Protein AF-A0A969LPJ1-F1 (afdb_monomer_lite)

Secondary structure (DSSP, 8-state):
--HHHHHHHHHHHHTT-EE-TT-B-SSSSHHHHHHHHHHTS--TT--HHHHTSHHHHHHHHHHHHT-HHHHHHHHTT-EEEEESSS-BTTB--S---SSS--THHHHHTTSHHHHHHHHHHHHHHHHTT-HHHHHHHHHHHHHHHHHHHHHHHHHHHS--SS-EEEEE----SSSP--B-TTS-B----B-TTS-BSS-HHHHHHHHHHHHHHHHHHHHHHHHHHTTT-S-EEEE-SS----S-TTS-GGGGTB--EEEE-TT---TT--TT-BHHHHHHHHHHHHH---PPPPPP----

Sequence (300 aa):
MDMRIQRFENFLKNKGFHVVQAAYSNYSYTLFSMASMLNMDYLHGFNKDSMDMGYGYNLALKTISSNYLCRYLKQQGYAINNLSIFDLPGVPTNYYNSFVPLGANIITNKTLYNRLLKTLSVAMANNHNLRWMQDWAHGKIFKNNSAAMEESLKIAVQEKKQPVFTYVHLMMPHVPLAFDSAGNRMFVKYNADNYPVAGYENAYLQYLVYTNKKMQQYITTLQQATRGNAVILLMGDHGYRGLNCSYEKKMQFSTLNAVYLPGKNYNDWYNTMSNVNQLRVLLNTVFGEKIGMVKDGVVF

Foldseek 3Di:
DDPLVVVLVVLLVVVVKDWQAFEWFQELDQLQSLLLLQQLHHDPPDDPVCCVDPNVLVVSLVSQQDGDNVVVVVVVVADEAELACGHHPVRGYPLHDLVSDPDPSVVVCPDPVNLVVLQVLLVVCQVVVPLVSVCVNCVSLVVSQVVSLVVVLVVLQDDDPTHYDYDHDHCPPPPPLQAFLVGHGDGFRAGSVRHGPDPCVVSSVRRSNVVSVVVSVSVVSSCVSNVVQDKDWDKDSFFDCDPPNPPPVPRSTGMIIIIRHSVSPCPPRHNYDYSSCPVVVVCCVPVVDDRDRDDDHHDD

pLDDT: mean 87.97, std 13.19, range [36.62, 98.62]

Structure (mmCIF, N/CA/C/O backbone):
data_AF-A0A969LPJ1-F1
#
_entry.id   AF-A0A969LPJ1-F1
#
loop_
_atom_site.group_PDB
_atom_site.id
_atom_site.type_symbol
_atom_site.label_atom_id
_atom_site.label_alt_id
_atom_site.label_comp_id
_atom_site.label_asym_id
_atom_site.label_entity_id
_atom_site.label_seq_id
_atom_site.pdbx_PDB_ins_code
_atom_site.Cartn_x
_atom_site.Cartn_y
_atom_site.Cartn_z
_atom_site.occupancy
_atom_site.B_iso_or_equiv
_atom_site.auth_seq_id
_atom_site.auth_comp_id
_atom_site.auth_asym_id
_atom_site.auth_atom_id
_atom_site.pdbx_PDB_model_num
ATOM 1 N N . MET A 1 1 ? 18.362 -14.815 4.798 1.00 50.12 1 MET A N 1
ATOM 2 C CA . MET A 1 1 ? 17.345 -13.739 4.749 1.00 50.12 1 MET A CA 1
ATOM 3 C C . MET A 1 1 ? 18.082 -12.413 4.613 1.00 50.12 1 MET A C 1
ATOM 5 O O . MET A 1 1 ? 19.103 -12.242 5.265 1.00 50.12 1 MET A O 1
ATOM 9 N N . ASP A 1 2 ? 17.649 -11.537 3.707 1.00 68.25 2 ASP A N 1
ATOM 10 C CA . ASP A 1 2 ? 18.348 -10.287 3.376 1.00 68.25 2 ASP A CA 1
ATOM 11 C C . ASP A 1 2 ? 18.424 -9.337 4.591 1.00 68.25 2 ASP A C 1
ATOM 13 O O . ASP A 1 2 ? 17.394 -8.952 5.150 1.00 68.25 2 ASP A O 1
ATOM 17 N N . MET A 1 3 ? 19.637 -8.929 4.988 1.00 66.44 3 MET A N 1
ATOM 18 C CA . MET A 1 3 ? 19.872 -8.032 6.132 1.00 66.44 3 MET A CA 1
ATOM 19 C C . MET A 1 3 ? 19.110 -6.700 6.028 1.00 66.44 3 MET A C 1
ATOM 21 O O . MET A 1 3 ? 18.792 -6.086 7.046 1.00 66.44 3 MET A O 1
ATOM 25 N N . ARG A 1 4 ? 18.808 -6.227 4.813 1.00 75.88 4 ARG A N 1
ATOM 26 C CA . ARG A 1 4 ? 18.070 -4.972 4.580 1.00 75.88 4 ARG A CA 1
ATOM 27 C C . ARG A 1 4 ? 16.606 -5.093 4.987 1.00 75.88 4 ARG A C 1
ATOM 29 O O . ARG A 1 4 ? 16.067 -4.159 5.580 1.00 75.88 4 ARG A O 1
ATOM 36 N N . ILE A 1 5 ? 15.999 -6.244 4.700 1.00 77.31 5 ILE A N 1
ATOM 37 C CA . ILE A 1 5 ? 14.618 -6.567 5.074 1.00 77.31 5 ILE A CA 1
ATOM 38 C C . ILE A 1 5 ? 14.534 -6.687 6.596 1.00 77.31 5 ILE A C 1
ATOM 40 O O . ILE A 1 5 ? 13.749 -5.982 7.226 1.00 77.31 5 ILE A O 1
ATOM 44 N N . GLN A 1 6 ? 15.445 -7.455 7.202 1.00 84.31 6 GLN A N 1
ATOM 45 C CA . GLN A 1 6 ? 15.495 -7.635 8.657 1.00 84.31 6 GLN A CA 1
ATOM 46 C C . GLN A 1 6 ? 15.640 -6.310 9.415 1.00 84.31 6 GLN A C 1
ATOM 48 O O . GLN A 1 6 ? 14.983 -6.101 10.431 1.00 84.31 6 GLN A O 1
ATOM 53 N N . ARG A 1 7 ? 16.465 -5.375 8.921 1.00 92.50 7 ARG A N 1
ATOM 54 C CA . ARG A 1 7 ? 16.613 -4.046 9.541 1.00 92.50 7 ARG A CA 1
ATOM 55 C C . ARG A 1 7 ? 15.305 -3.256 9.554 1.00 92.50 7 ARG A C 1
ATOM 57 O O . ARG A 1 7 ? 15.013 -2.600 10.552 1.00 92.50 7 ARG A O 1
ATOM 64 N N . PHE A 1 8 ? 14.532 -3.297 8.470 1.00 95.88 8 PHE A N 1
ATOM 65 C CA . PHE A 1 8 ? 13.260 -2.580 8.405 1.00 95.88 8 PHE A CA 1
ATOM 66 C C . PHE A 1 8 ? 12.181 -3.253 9.259 1.00 95.88 8 PHE A C 1
ATOM 68 O O . PHE A 1 8 ? 11.501 -2.568 10.018 1.00 95.88 8 PHE A O 1
ATOM 75 N N . GLU A 1 9 ? 12.088 -4.582 9.241 1.00 95.81 9 GLU A N 1
ATOM 76 C CA . GLU A 1 9 ? 11.181 -5.322 10.127 1.00 95.81 9 GLU A CA 1
ATOM 77 C C . GLU A 1 9 ? 11.493 -5.080 11.607 1.00 95.81 9 GLU A C 1
ATOM 79 O O . GLU A 1 9 ? 10.587 -4.843 12.401 1.00 95.81 9 GLU A O 1
ATOM 84 N N . ASN A 1 10 ? 12.774 -5.080 11.987 1.00 97.25 10 ASN A N 1
ATOM 85 C CA . ASN A 1 10 ? 13.189 -4.779 13.357 1.00 97.25 10 ASN A CA 1
ATOM 86 C C . ASN A 1 10 ? 12.845 -3.339 13.747 1.00 97.25 10 ASN A C 1
ATOM 88 O O . ASN A 1 10 ? 12.398 -3.100 14.865 1.00 97.25 10 ASN A O 1
ATOM 92 N N . PHE A 1 11 ? 12.990 -2.380 12.827 1.00 98.25 11 PHE A N 1
ATOM 93 C CA . PHE A 1 11 ? 12.504 -1.022 13.055 1.00 98.25 11 PHE A CA 1
ATOM 94 C C . PHE A 1 11 ? 10.993 -1.004 13.339 1.00 98.25 11 PHE A C 1
ATOM 96 O O . PHE A 1 11 ? 10.576 -0.381 14.313 1.00 98.25 11 PHE A O 1
ATOM 103 N N . LEU A 1 12 ? 10.181 -1.704 12.538 1.00 98.44 12 LEU A N 1
ATOM 104 C CA . LEU A 1 12 ? 8.728 -1.771 12.734 1.00 98.44 12 LEU A CA 1
ATOM 105 C C . LEU A 1 12 ? 8.378 -2.388 14.095 1.00 98.44 12 LEU A C 1
ATOM 107 O O . LEU A 1 12 ? 7.592 -1.808 14.846 1.00 98.44 12 LEU A O 1
ATOM 111 N N . LYS A 1 13 ? 9.024 -3.503 14.455 1.00 98.00 13 LYS A N 1
ATOM 112 C CA . LYS A 1 13 ? 8.869 -4.152 15.768 1.00 98.00 13 LYS A CA 1
ATOM 113 C C . LYS A 1 13 ? 9.220 -3.200 16.913 1.00 98.00 13 LYS A C 1
ATOM 115 O O . LYS A 1 13 ? 8.444 -3.065 17.855 1.00 98.00 13 LYS A O 1
ATOM 120 N N . ASN A 1 14 ? 10.318 -2.452 16.796 1.00 98.12 14 ASN A N 1
ATOM 121 C CA . ASN A 1 14 ? 10.715 -1.440 17.783 1.00 98.12 14 ASN A CA 1
ATOM 122 C C . ASN A 1 14 ? 9.725 -0.264 17.872 1.00 98.12 14 ASN A C 1
ATOM 124 O O . ASN A 1 14 ? 9.628 0.384 18.911 1.00 98.12 14 ASN A O 1
ATOM 128 N N . LYS A 1 15 ? 8.966 0.009 16.804 1.00 97.94 15 LYS A N 1
ATOM 129 C CA . LYS A 1 15 ? 7.845 0.965 16.791 1.00 97.94 15 LYS A CA 1
ATOM 130 C C . LYS A 1 15 ? 6.523 0.364 17.284 1.00 97.94 15 LYS A C 1
ATOM 132 O O . LYS A 1 15 ? 5.495 1.036 17.238 1.00 97.94 15 LYS A O 1
ATOM 137 N N . GLY A 1 16 ? 6.540 -0.873 17.779 1.00 97.75 16 GLY A N 1
ATOM 138 C CA . GLY A 1 16 ? 5.385 -1.556 18.355 1.00 97.75 16 GLY A CA 1
ATOM 139 C C . GLY A 1 16 ? 4.469 -2.231 17.336 1.00 97.75 16 GLY A C 1
ATOM 140 O O . GLY A 1 16 ? 3.375 -2.642 17.718 1.00 97.75 16 GLY A O 1
ATOM 141 N N . PHE A 1 17 ? 4.881 -2.337 16.069 1.00 98.50 17 PHE A N 1
ATOM 142 C CA . PHE A 1 17 ? 4.145 -3.114 15.074 1.00 98.50 17 PHE A CA 1
ATOM 143 C C . PHE A 1 17 ? 4.340 -4.614 15.317 1.00 98.50 17 PHE A C 1
ATOM 145 O O . PHE A 1 17 ? 5.450 -5.076 15.589 1.00 98.50 17 PHE A O 1
ATOM 152 N N . HIS A 1 18 ? 3.280 -5.384 15.111 1.00 98.12 18 HIS A N 1
ATOM 153 C CA . HIS A 1 18 ? 3.372 -6.808 14.837 1.00 98.12 18 HIS A CA 1
ATOM 154 C C . HIS A 1 18 ? 3.670 -7.010 13.346 1.00 98.12 18 HIS A C 1
ATOM 156 O O . HIS A 1 18 ? 2.928 -6.527 12.491 1.00 98.12 18 HIS A O 1
ATOM 162 N N . VAL A 1 19 ? 4.766 -7.702 13.032 1.00 98.00 19 VAL A N 1
ATOM 163 C CA . VAL A 1 19 ? 5.190 -8.004 11.655 1.00 98.00 19 VAL A CA 1
ATOM 164 C C . VAL A 1 19 ? 4.915 -9.474 11.369 1.00 98.00 19 VAL A C 1
ATOM 166 O O . VAL A 1 19 ? 5.453 -10.340 12.059 1.00 98.00 19 VAL A O 1
ATOM 169 N N . VAL A 1 20 ? 4.125 -9.747 10.332 1.00 96.50 20 VAL A N 1
ATOM 170 C CA . VAL A 1 20 ? 3.794 -11.110 9.902 1.00 96.50 20 VAL A CA 1
ATOM 171 C C . VAL A 1 20 ? 4.995 -11.709 9.169 1.00 96.50 20 VAL A C 1
ATOM 173 O O . VAL A 1 20 ? 5.396 -11.218 8.117 1.00 96.50 20 VAL A O 1
ATOM 176 N N . GLN A 1 21 ? 5.585 -12.765 9.733 1.00 92.69 21 GLN A N 1
ATOM 177 C CA . GLN A 1 21 ? 6.910 -13.267 9.342 1.00 92.69 21 GLN A CA 1
ATOM 178 C C . GLN A 1 21 ? 7.012 -13.775 7.892 1.00 92.69 21 GLN A C 1
ATOM 180 O O . GLN A 1 21 ? 8.044 -13.606 7.248 1.00 92.69 21 GLN A O 1
ATOM 185 N N . ALA A 1 22 ? 5.976 -14.441 7.392 1.00 93.31 22 ALA A N 1
ATOM 186 C CA . ALA A 1 22 ? 5.927 -15.071 6.076 1.00 93.31 22 ALA A CA 1
ATOM 187 C C . ALA A 1 22 ? 4.633 -14.678 5.349 1.00 93.31 22 ALA A C 1
ATOM 189 O O . ALA A 1 22 ? 3.920 -15.521 4.802 1.00 93.31 22 ALA A O 1
ATOM 190 N N . ALA A 1 23 ? 4.318 -13.383 5.387 1.00 95.25 23 ALA A N 1
ATOM 191 C CA . ALA A 1 23 ? 3.149 -12.820 4.732 1.00 95.25 23 ALA A CA 1
ATOM 192 C C . ALA A 1 23 ? 3.229 -12.938 3.202 1.00 95.25 23 ALA A C 1
ATOM 194 O O . ALA A 1 23 ? 4.295 -12.822 2.585 1.00 95.25 23 ALA A O 1
ATOM 195 N N . TYR A 1 24 ? 2.071 -13.137 2.575 1.00 95.81 24 TYR A N 1
ATOM 196 C CA . TYR A 1 24 ? 1.963 -13.186 1.123 1.00 95.81 24 TYR A CA 1
ATOM 197 C C . TYR A 1 24 ? 0.649 -12.600 0.611 1.00 95.81 24 TYR A C 1
ATOM 199 O O . TYR A 1 24 ? -0.396 -12.644 1.256 1.00 95.81 24 TYR A O 1
ATOM 207 N N . SER A 1 25 ? 0.712 -12.054 -0.591 1.00 95.75 25 SER A N 1
ATOM 208 C CA . SER A 1 25 ? -0.451 -11.618 -1.354 1.00 95.75 25 SER A CA 1
ATOM 209 C C . SER A 1 25 ? -1.131 -12.808 -2.025 1.00 95.75 25 SER A C 1
ATOM 211 O O . SER A 1 25 ? -0.483 -13.779 -2.406 1.00 95.75 25 SER A O 1
ATOM 213 N N . ASN A 1 26 ? -2.451 -12.738 -2.180 1.00 95.38 26 ASN A N 1
ATOM 214 C CA . ASN A 1 26 ? -3.218 -13.793 -2.846 1.00 95.38 26 ASN A CA 1
ATOM 215 C C . ASN A 1 26 ? -3.080 -13.718 -4.380 1.00 95.38 26 ASN A C 1
ATOM 217 O O . ASN A 1 26 ? -3.256 -14.727 -5.056 1.00 95.38 26 ASN A O 1
ATOM 221 N N . TYR A 1 27 ? -2.724 -12.545 -4.919 1.00 92.56 27 TYR A N 1
ATOM 222 C CA . TYR A 1 27 ? -2.532 -12.274 -6.348 1.00 92.56 27 TYR A CA 1
ATOM 223 C C . TYR A 1 27 ? -1.235 -11.485 -6.564 1.00 92.56 27 TYR A C 1
ATOM 225 O O . TYR A 1 27 ? -0.924 -10.590 -5.783 1.00 92.56 27 TYR A O 1
ATOM 233 N N . SER A 1 28 ? -0.513 -11.752 -7.655 1.00 89.19 28 SER A N 1
ATOM 234 C CA . SER A 1 28 ? 0.802 -11.149 -7.946 1.00 89.19 28 SER A CA 1
ATOM 235 C C . SER A 1 28 ? 0.758 -9.804 -8.692 1.00 89.19 28 SER A C 1
ATOM 237 O O . SER A 1 28 ? 1.801 -9.256 -9.057 1.00 89.19 28 SER A O 1
ATOM 239 N N . TYR A 1 29 ? -0.439 -9.253 -8.923 1.00 88.06 29 TYR A N 1
ATOM 240 C CA . TYR A 1 29 ? -0.650 -7.968 -9.595 1.00 88.06 29 TYR A CA 1
ATOM 241 C C . TYR A 1 29 ? -1.517 -7.045 -8.746 1.00 88.06 29 TYR A C 1
ATOM 243 O O . TYR A 1 29 ? -2.525 -7.471 -8.177 1.00 88.06 29 TYR A O 1
ATOM 251 N N . THR A 1 30 ? -1.160 -5.759 -8.741 1.00 91.50 30 THR A N 1
ATOM 252 C CA . THR A 1 30 ? -1.750 -4.727 -7.883 1.00 91.50 30 THR A CA 1
ATOM 253 C C . THR A 1 30 ? -3.271 -4.718 -7.928 1.00 91.50 30 THR A C 1
ATOM 255 O O . THR A 1 30 ? -3.906 -4.802 -6.885 1.00 91.50 30 THR A O 1
ATOM 258 N N . LEU A 1 31 ? -3.879 -4.656 -9.118 1.00 91.19 31 LEU A N 1
ATOM 259 C CA . LEU A 1 31 ? -5.336 -4.544 -9.237 1.00 91.19 31 LEU A CA 1
ATOM 260 C C . LEU A 1 31 ? -6.070 -5.728 -8.612 1.00 91.19 31 LEU A C 1
ATOM 262 O O . LEU A 1 31 ? -7.021 -5.526 -7.864 1.00 91.19 31 LEU A O 1
ATOM 266 N N . PHE A 1 32 ? -5.617 -6.951 -8.882 1.00 92.31 32 PHE A N 1
ATOM 267 C CA . PHE A 1 32 ? -6.265 -8.146 -8.352 1.00 92.31 32 PHE A CA 1
ATOM 268 C C . PHE A 1 32 ? -6.016 -8.301 -6.850 1.00 92.31 32 PHE A C 1
ATOM 270 O O . PHE A 1 32 ? -6.945 -8.594 -6.099 1.00 92.31 32 PHE A O 1
ATOM 277 N N . SER A 1 33 ? -4.791 -8.025 -6.393 1.00 95.19 33 SER A N 1
ATOM 278 C CA . SER A 1 33 ? -4.456 -8.088 -4.969 1.00 95.19 33 SER A CA 1
ATOM 279 C C . SER A 1 33 ? -5.254 -7.066 -4.162 1.00 95.19 33 SER A C 1
ATOM 281 O O . SER A 1 33 ? -5.875 -7.409 -3.158 1.00 95.19 33 SER A O 1
ATOM 283 N N . MET A 1 34 ? -5.337 -5.828 -4.652 1.00 96.62 34 MET A N 1
ATOM 284 C CA . MET A 1 34 ? -6.103 -4.761 -4.014 1.00 96.62 34 MET A CA 1
ATOM 285 C C . MET A 1 34 ? -7.609 -5.024 -4.047 1.00 96.62 34 MET A C 1
ATOM 287 O O . MET A 1 34 ? -8.278 -4.826 -3.033 1.00 96.62 34 MET A O 1
ATOM 291 N N . ALA A 1 35 ? -8.146 -5.498 -5.176 1.00 95.75 35 ALA A N 1
ATOM 292 C CA . ALA A 1 35 ? -9.554 -5.866 -5.291 1.00 95.75 35 ALA A CA 1
ATOM 293 C C . ALA A 1 35 ? -9.929 -6.977 -4.299 1.00 95.75 35 ALA A C 1
ATOM 295 O O . ALA A 1 35 ? -10.958 -6.867 -3.634 1.00 95.75 35 ALA A O 1
ATOM 296 N N . SER A 1 36 ? -9.083 -8.003 -4.167 1.00 96.69 36 SER A N 1
ATOM 297 C CA . SER A 1 36 ? -9.294 -9.105 -3.226 1.00 96.69 36 SER A CA 1
ATOM 298 C C . SER A 1 36 ? -9.191 -8.636 -1.777 1.00 96.69 36 SER A C 1
ATOM 300 O O . SER A 1 36 ? -10.118 -8.825 -0.993 1.00 96.69 36 SER A O 1
ATOM 302 N N . MET A 1 37 ? -8.102 -7.947 -1.432 1.00 96.81 37 MET A N 1
ATOM 303 C CA . MET A 1 37 ? -7.829 -7.484 -0.074 1.00 96.81 37 MET A CA 1
ATOM 304 C C . MET A 1 37 ? -8.927 -6.544 0.438 1.00 96.81 37 MET A C 1
ATOM 306 O O . MET A 1 37 ? -9.492 -6.794 1.497 1.00 96.81 37 MET A O 1
ATOM 310 N N . LEU A 1 38 ? -9.299 -5.503 -0.320 1.00 97.88 38 LEU A N 1
ATOM 311 C CA . LEU A 1 38 ? -10.308 -4.517 0.108 1.00 97.88 38 LEU A CA 1
ATOM 312 C C . LEU A 1 38 ? -11.729 -5.095 0.213 1.00 97.88 38 LEU A C 1
ATOM 314 O O . LEU A 1 38 ? -12.596 -4.497 0.856 1.00 97.88 38 LEU A O 1
ATOM 318 N N . ASN A 1 39 ? -11.978 -6.243 -0.419 1.00 97.94 39 ASN A N 1
ATOM 319 C CA . ASN A 1 39 ? -13.226 -6.991 -0.285 1.00 97.94 39 ASN A CA 1
ATOM 320 C C . ASN A 1 39 ? -13.115 -8.175 0.678 1.00 97.94 39 ASN A C 1
ATOM 322 O O . ASN A 1 39 ? -14.118 -8.832 0.939 1.00 97.94 39 ASN A O 1
ATOM 326 N N . MET A 1 40 ? -11.922 -8.417 1.227 1.00 97.31 40 MET A N 1
ATOM 327 C CA . MET A 1 40 ? -11.599 -9.547 2.090 1.00 97.31 40 MET A CA 1
ATOM 328 C C . MET A 1 40 ? -11.945 -10.901 1.468 1.00 97.31 40 MET A C 1
ATOM 330 O O . MET A 1 40 ? -12.126 -11.864 2.197 1.00 97.31 40 MET A O 1
ATOM 334 N N . ASP A 1 41 ? -12.046 -11.025 0.150 1.00 96.00 41 ASP A N 1
ATOM 335 C CA . ASP A 1 41 ? -12.450 -12.272 -0.501 1.00 96.00 41 ASP A CA 1
ATOM 336 C C . ASP A 1 41 ? -11.621 -12.533 -1.756 1.00 96.00 41 ASP A C 1
ATOM 338 O O . ASP A 1 41 ? -11.003 -11.626 -2.321 1.00 96.00 41 ASP A O 1
ATOM 342 N N . TYR A 1 42 ? -11.587 -13.786 -2.195 1.00 94.56 42 TYR A N 1
ATOM 343 C CA . TYR A 1 42 ? -11.057 -14.116 -3.507 1.00 94.56 42 TYR A CA 1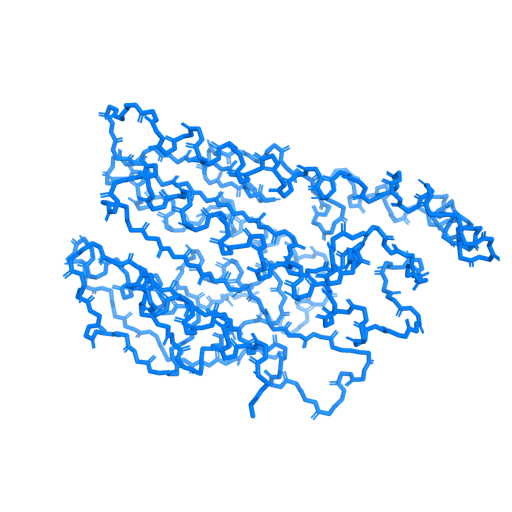
ATOM 344 C C . TYR A 1 42 ? -11.966 -13.546 -4.598 1.00 94.56 42 TYR A C 1
ATOM 346 O O . TYR A 1 42 ? -13.149 -13.273 -4.405 1.00 94.56 42 TYR A O 1
ATOM 354 N N . LEU A 1 43 ? -11.382 -13.323 -5.767 1.00 90.81 43 LEU A N 1
ATOM 355 C CA . LEU A 1 43 ? -12.063 -12.722 -6.889 1.00 90.81 43 LEU A CA 1
ATOM 356 C C . LEU A 1 43 ? -12.865 -13.787 -7.640 1.00 90.81 43 LEU A C 1
ATOM 358 O O . LEU A 1 43 ? -12.312 -14.615 -8.360 1.00 90.81 43 LEU A O 1
ATOM 362 N N . HIS A 1 44 ? -14.185 -13.747 -7.483 1.00 82.69 44 HIS A N 1
ATOM 363 C CA . HIS A 1 44 ? -15.107 -14.634 -8.194 1.00 82.69 44 HIS A CA 1
ATOM 364 C C . HIS A 1 44 ? -15.393 -14.111 -9.605 1.00 82.69 44 HIS A C 1
ATOM 366 O O . HIS A 1 44 ? -15.500 -12.904 -9.820 1.00 82.69 44 HIS A O 1
ATOM 372 N N . GLY A 1 45 ? -15.528 -15.015 -10.578 1.00 69.06 45 GLY A N 1
ATOM 373 C CA . GLY A 1 45 ? -15.772 -14.650 -11.981 1.00 69.06 45 GLY A CA 1
ATOM 374 C C . GLY A 1 45 ? -14.517 -14.261 -12.773 1.00 69.06 45 GLY A C 1
ATOM 375 O O . GLY A 1 45 ? -14.638 -13.836 -13.920 1.00 69.06 45 GLY A O 1
ATOM 376 N N . PHE A 1 46 ? -13.328 -14.436 -12.190 1.00 67.00 46 PHE A N 1
ATOM 377 C CA . PHE A 1 46 ? -12.048 -14.300 -12.879 1.00 67.00 46 PHE A CA 1
ATOM 378 C C . PHE A 1 46 ? -11.557 -15.701 -13.264 1.00 67.00 46 PHE A C 1
ATOM 380 O O . PHE A 1 46 ? -10.981 -16.412 -12.446 1.00 67.00 46 PHE A O 1
ATOM 387 N N . ASN A 1 47 ? -11.835 -16.146 -14.491 1.00 61.66 47 ASN A N 1
ATOM 388 C CA . ASN A 1 47 ? -11.158 -17.321 -15.048 1.00 61.66 47 ASN A CA 1
ATOM 389 C C . ASN A 1 47 ? -9.774 -16.915 -15.590 1.00 61.66 47 ASN A C 1
ATOM 391 O O . ASN A 1 47 ? -9.510 -15.729 -15.809 1.00 61.66 47 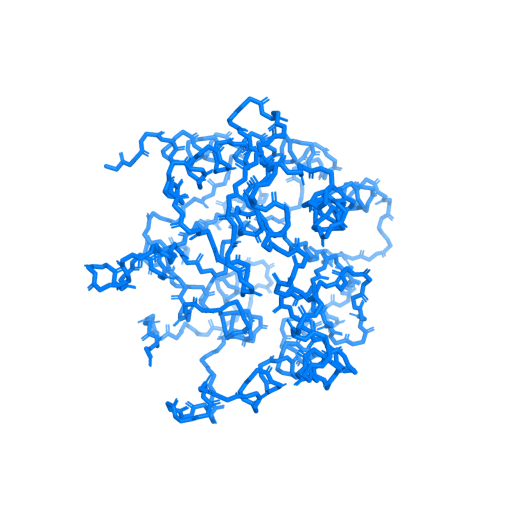ASN A O 1
ATOM 395 N N . LYS A 1 48 ? -8.890 -17.893 -15.807 1.00 57.09 48 LYS A N 1
ATOM 396 C CA . LYS A 1 48 ? -7.514 -17.656 -16.278 1.00 57.09 48 LYS A CA 1
ATOM 397 C C . LYS A 1 48 ? -7.469 -16.790 -17.548 1.00 57.09 48 LYS A C 1
ATOM 399 O O . LYS A 1 48 ? -6.641 -15.893 -17.647 1.00 57.09 48 LYS A O 1
ATOM 404 N N . ASP A 1 49 ? -8.446 -16.974 -18.436 1.00 53.34 49 ASP A N 1
ATOM 405 C CA . ASP A 1 49 ? -8.582 -16.231 -19.695 1.00 53.34 49 ASP A CA 1
ATOM 406 C C . ASP A 1 49 ? -9.037 -14.768 -19.500 1.00 53.34 49 ASP A C 1
ATOM 408 O O . ASP A 1 49 ? -8.703 -13.887 -20.292 1.00 53.34 49 ASP A O 1
ATOM 412 N N . SER A 1 50 ? -9.784 -14.471 -18.431 1.00 54.28 50 SER A N 1
ATOM 413 C CA . SER A 1 50 ? -10.277 -13.121 -18.117 1.00 54.28 50 SER A CA 1
ATOM 414 C C . SER A 1 50 ? -9.234 -12.223 -17.447 1.00 54.28 50 SER A C 1
ATOM 416 O O . SER A 1 50 ? -9.359 -10.998 -17.514 1.00 54.28 50 SER A O 1
ATOM 418 N N . MET A 1 51 ? -8.201 -12.808 -16.827 1.00 55.94 51 MET A N 1
ATOM 419 C CA . MET A 1 51 ? -7.095 -12.064 -16.210 1.00 55.94 51 MET A CA 1
ATOM 420 C C . MET A 1 51 ? -6.083 -11.551 -17.246 1.00 55.94 51 MET A C 1
ATOM 422 O O . MET A 1 51 ? -5.426 -10.542 -16.990 1.00 55.94 51 MET A O 1
ATOM 426 N N . ASP A 1 52 ? -6.023 -12.173 -18.429 1.00 54.72 52 ASP A N 1
ATOM 427 C CA . ASP A 1 52 ? -5.085 -11.832 -19.513 1.00 54.72 52 ASP A CA 1
ATOM 428 C C . ASP A 1 52 ? -5.558 -10.682 -20.428 1.00 54.72 52 ASP A C 1
ATOM 430 O O . ASP A 1 52 ? -4.876 -10.293 -21.378 1.00 54.72 52 ASP A O 1
ATOM 434 N N . MET A 1 53 ? -6.715 -10.071 -20.149 1.00 55.66 53 MET A N 1
ATOM 435 C CA . MET A 1 53 ? -7.280 -9.011 -20.989 1.00 55.66 53 MET A CA 1
ATOM 436 C C . MET A 1 53 ? -7.784 -7.801 -20.200 1.00 55.66 53 MET A C 1
ATOM 438 O O . MET A 1 53 ? -8.130 -7.877 -19.023 1.00 55.66 53 MET A O 1
ATOM 442 N N . GLY A 1 54 ? -7.892 -6.657 -20.893 1.00 65.94 54 GLY A N 1
ATOM 443 C CA . GLY A 1 54 ? -8.373 -5.385 -20.331 1.00 65.94 54 GLY A CA 1
ATOM 444 C C . GLY A 1 54 ? -9.738 -5.466 -19.630 1.00 65.94 54 GLY A C 1
ATOM 445 O O . GLY A 1 54 ? -10.045 -4.608 -18.807 1.00 65.94 54 GLY A O 1
ATOM 446 N N . TYR A 1 55 ? -10.527 -6.513 -19.897 1.00 73.94 55 TYR A N 1
ATOM 447 C CA . TYR A 1 55 ? -11.737 -6.836 -19.144 1.00 73.94 55 TYR A CA 1
ATOM 448 C C . TYR A 1 55 ? -11.453 -7.132 -17.662 1.00 73.94 55 TYR A C 1
ATOM 450 O O . TYR A 1 55 ? -12.066 -6.497 -16.807 1.00 73.94 55 TYR A O 1
ATOM 458 N N . GLY A 1 56 ? -10.498 -8.013 -17.339 1.00 78.88 56 GLY A N 1
ATOM 459 C CA . GLY A 1 56 ? -10.142 -8.337 -15.954 1.00 78.88 56 GLY A CA 1
ATOM 460 C C . GLY A 1 56 ? -9.623 -7.125 -15.183 1.00 78.88 56 GLY A C 1
ATOM 461 O O . GLY A 1 56 ? -10.000 -6.913 -14.034 1.00 78.88 56 GLY A O 1
ATOM 462 N N . TYR A 1 57 ? -8.837 -6.264 -15.837 1.00 81.25 57 TYR A N 1
ATOM 463 C CA . TYR A 1 57 ? -8.377 -4.996 -15.257 1.00 81.25 57 TYR A CA 1
ATOM 464 C C . TYR A 1 57 ? -9.549 -4.060 -14.929 1.00 81.25 57 TYR A C 1
ATOM 466 O O . TYR A 1 57 ? -9.622 -3.526 -13.823 1.00 81.25 57 TYR A O 1
ATOM 474 N N . ASN A 1 58 ? -10.492 -3.891 -15.861 1.00 82.38 58 ASN A N 1
ATOM 475 C CA . ASN A 1 58 ? -11.687 -3.074 -15.641 1.00 82.38 58 ASN A CA 1
ATOM 476 C C . ASN A 1 58 ? -12.587 -3.652 -14.542 1.00 82.38 58 ASN A C 1
ATOM 478 O O . ASN A 1 58 ? -13.116 -2.900 -13.723 1.00 82.38 58 ASN A O 1
ATOM 482 N N . LEU A 1 59 ? -12.743 -4.977 -14.497 1.00 85.38 59 LEU A N 1
ATOM 483 C CA . LEU A 1 59 ? -13.512 -5.644 -13.454 1.00 85.38 59 LEU A CA 1
ATOM 484 C C . LEU A 1 59 ? -12.861 -5.437 -12.083 1.00 85.38 59 LEU A C 1
ATOM 486 O O . LEU A 1 59 ? -13.543 -5.027 -11.151 1.00 85.38 59 LEU A O 1
ATOM 490 N N . ALA A 1 60 ? -11.542 -5.621 -11.970 1.00 89.19 60 ALA A N 1
ATOM 491 C CA . ALA A 1 60 ? -10.807 -5.375 -10.733 1.00 89.19 60 ALA A CA 1
ATOM 492 C C . ALA A 1 60 ? -10.922 -3.911 -10.273 1.00 89.19 60 ALA A C 1
ATOM 494 O O . ALA A 1 60 ? -11.183 -3.657 -9.098 1.00 89.19 60 ALA A O 1
ATOM 495 N N . LEU A 1 61 ? -10.818 -2.948 -11.193 1.00 89.75 61 LEU A N 1
ATOM 496 C CA . LEU A 1 61 ? -11.036 -1.528 -10.901 1.00 89.75 61 LEU A CA 1
ATOM 497 C C . LEU A 1 61 ? -12.443 -1.249 -10.367 1.00 89.75 61 LEU A C 1
ATOM 499 O O . LEU A 1 61 ? -12.587 -0.576 -9.348 1.00 89.75 61 LEU A O 1
ATOM 503 N N . LYS A 1 62 ? -13.473 -1.817 -11.004 1.00 90.69 62 LYS A N 1
ATOM 504 C CA . LYS A 1 62 ? -14.865 -1.709 -10.544 1.00 90.69 62 LYS A CA 1
ATOM 505 C C . LYS A 1 62 ? -15.060 -2.350 -9.165 1.00 90.69 62 LYS A C 1
ATOM 507 O O . LYS A 1 62 ? -15.785 -1.815 -8.325 1.00 90.69 62 LYS A O 1
ATOM 512 N N . THR A 1 63 ? -14.401 -3.477 -8.907 1.00 93.94 63 THR A N 1
ATOM 513 C CA . THR A 1 63 ? -14.425 -4.164 -7.609 1.00 93.94 63 THR A CA 1
ATOM 514 C C . THR A 1 63 ? -13.738 -3.342 -6.514 1.00 93.94 63 THR A C 1
ATOM 516 O O . THR A 1 63 ? -14.222 -3.304 -5.382 1.00 93.94 63 THR A O 1
ATOM 519 N N . ILE A 1 64 ? -12.658 -2.619 -6.831 1.00 95.62 64 ILE A N 1
ATOM 520 C CA . ILE A 1 64 ? -12.020 -1.674 -5.900 1.00 95.62 64 ILE A CA 1
ATOM 521 C C . ILE A 1 64 ? -12.939 -0.473 -5.639 1.00 95.62 64 ILE A C 1
ATOM 523 O O . ILE A 1 64 ? -13.177 -0.123 -4.480 1.00 95.62 64 ILE A O 1
ATOM 527 N N . SER A 1 65 ? -13.528 0.117 -6.682 1.00 95.50 65 SER A N 1
ATOM 528 C CA . SER A 1 65 ? -14.385 1.305 -6.552 1.00 95.50 65 SER A CA 1
ATOM 529 C C . SER A 1 65 ? -15.718 1.041 -5.848 1.00 95.50 65 SER A C 1
ATOM 531 O O . SER A 1 65 ? -16.416 1.983 -5.479 1.00 95.50 65 SER A O 1
ATOM 533 N N . SER A 1 66 ? -16.071 -0.227 -5.628 1.00 95.75 66 SER A N 1
ATOM 534 C CA . SER A 1 66 ? -17.265 -0.671 -4.897 1.00 95.75 66 SER A CA 1
ATOM 535 C C . SER A 1 66 ? -16.942 -1.537 -3.664 1.00 95.75 66 SER A C 1
ATOM 537 O O . SER A 1 66 ? -17.820 -2.232 -3.144 1.00 95.75 66 SER A O 1
ATOM 539 N N . ASN A 1 67 ? -15.698 -1.468 -3.166 1.00 97.75 67 ASN A N 1
ATOM 540 C CA . ASN A 1 67 ? -15.188 -2.401 -2.160 1.00 97.75 67 ASN A CA 1
ATOM 541 C C . ASN A 1 67 ? -15.988 -2.449 -0.845 1.00 97.75 67 ASN A C 1
ATOM 543 O O . ASN A 1 67 ? -16.557 -1.451 -0.389 1.00 97.75 67 ASN A O 1
ATOM 547 N N . TYR A 1 68 ? -16.000 -3.632 -0.225 1.00 97.94 68 TYR A N 1
ATOM 548 C CA . TYR A 1 68 ? -16.685 -3.897 1.039 1.00 97.94 68 TYR A CA 1
ATOM 549 C C . TYR A 1 68 ? -16.144 -3.052 2.198 1.00 97.94 68 TYR A C 1
ATOM 551 O O . TYR A 1 68 ? -16.946 -2.428 2.891 1.00 97.94 68 TYR A O 1
ATOM 559 N N . LEU A 1 69 ? -14.819 -2.982 2.393 1.00 98.44 69 LEU A N 1
ATOM 560 C CA . LEU A 1 69 ? -14.213 -2.301 3.546 1.00 98.44 69 LEU A CA 1
ATOM 561 C C . LEU A 1 69 ? -14.704 -0.854 3.685 1.00 98.44 69 LEU A C 1
ATOM 563 O O . LEU A 1 69 ? -15.151 -0.447 4.752 1.00 98.44 69 LEU A O 1
ATOM 567 N N . CYS A 1 70 ? -14.658 -0.075 2.604 1.00 98.38 70 CYS A N 1
ATOM 568 C CA . CYS A 1 70 ? -15.072 1.327 2.633 1.00 98.38 70 CYS A CA 1
ATOM 569 C C . CYS A 1 70 ? -16.576 1.477 2.887 1.00 98.38 70 CYS A C 1
ATOM 571 O O . CYS A 1 70 ? -16.982 2.411 3.576 1.00 98.38 70 CYS A O 1
ATOM 573 N N . ARG A 1 71 ? -17.410 0.578 2.344 1.00 98.00 71 ARG A N 1
ATOM 574 C CA . ARG A 1 71 ? -18.857 0.588 2.611 1.00 98.00 71 ARG A CA 1
ATOM 575 C C . ARG A 1 71 ? -19.149 0.267 4.074 1.00 98.00 71 ARG A C 1
ATOM 577 O O . ARG A 1 71 ? -19.922 0.990 4.694 1.00 98.00 71 ARG A O 1
ATOM 584 N N . TYR A 1 72 ? -18.487 -0.749 4.621 1.00 98.38 72 TYR A N 1
ATOM 585 C CA . TYR A 1 72 ? -18.580 -1.117 6.030 1.00 98.38 72 TYR A CA 1
ATOM 586 C C . TYR A 1 72 ? -18.140 0.040 6.941 1.00 98.38 72 TYR A C 1
ATOM 588 O O . TYR A 1 72 ? -18.902 0.476 7.794 1.00 98.38 72 TYR A O 1
ATOM 596 N N . LEU A 1 73 ? -16.962 0.627 6.708 1.00 98.38 73 LEU A N 1
ATOM 597 C CA . LEU A 1 73 ? -16.458 1.740 7.523 1.00 98.38 73 LEU A CA 1
ATOM 598 C C . LEU A 1 73 ? -17.386 2.963 7.476 1.00 98.38 73 LEU A C 1
ATOM 600 O O . LEU A 1 73 ? -17.619 3.596 8.504 1.00 98.38 73 LEU A O 1
ATOM 604 N N . LYS A 1 74 ? -17.978 3.269 6.315 1.00 97.88 74 LYS A N 1
ATOM 605 C CA . LYS A 1 74 ? -19.000 4.322 6.206 1.00 97.88 74 LYS A CA 1
ATOM 606 C C . LYS A 1 74 ? -20.235 4.026 7.060 1.00 97.88 74 LYS A C 1
ATOM 608 O O . LYS A 1 74 ? -20.754 4.946 7.685 1.00 97.88 74 LYS A O 1
ATOM 613 N N . GLN A 1 75 ? -20.687 2.771 7.121 1.00 97.19 75 GLN A N 1
ATOM 614 C CA . GLN A 1 75 ? -21.783 2.360 8.012 1.00 97.19 75 GLN A CA 1
ATOM 615 C C . GLN A 1 75 ? -21.403 2.505 9.493 1.00 97.19 75 GLN A C 1
ATOM 617 O O . GLN A 1 75 ? -22.251 2.879 10.294 1.00 97.19 75 GLN A O 1
ATOM 622 N N . GLN A 1 76 ? -20.124 2.316 9.836 1.00 97.81 76 GLN A N 1
ATOM 623 C CA . GLN A 1 76 ? -19.571 2.586 11.171 1.00 97.81 76 GLN A CA 1
ATOM 624 C C . GLN A 1 76 ? -19.305 4.085 11.441 1.00 97.81 76 GLN A C 1
ATOM 626 O O . GLN A 1 76 ? -18.660 4.438 12.427 1.00 97.81 76 GLN A O 1
ATOM 631 N N . GLY A 1 77 ? -19.752 4.993 10.564 1.00 97.81 77 GLY A N 1
ATOM 632 C CA . GLY A 1 77 ? -19.610 6.443 10.742 1.00 97.81 77 GLY A CA 1
ATOM 633 C C . GLY A 1 77 ? -18.236 7.020 10.378 1.00 97.81 77 GLY A C 1
ATOM 634 O O . GLY A 1 77 ? -17.962 8.186 10.675 1.00 97.81 77 GLY A O 1
ATOM 635 N N . TYR A 1 78 ? -17.358 6.255 9.721 1.00 98.19 78 TYR A N 1
ATOM 636 C CA . TYR A 1 78 ? -16.038 6.749 9.324 1.00 98.19 78 TYR A CA 1
ATOM 637 C C . TYR A 1 78 ? -16.114 7.683 8.115 1.00 98.19 78 TYR A C 1
ATOM 639 O O . TYR A 1 78 ? -16.765 7.392 7.108 1.00 98.19 78 TYR A O 1
ATOM 647 N N . ALA A 1 79 ? -15.345 8.770 8.172 1.00 97.88 79 ALA A N 1
ATOM 648 C CA . ALA A 1 79 ? -14.980 9.530 6.983 1.00 97.88 79 ALA A CA 1
ATOM 649 C C . ALA A 1 79 ? -13.803 8.848 6.271 1.00 97.88 79 ALA A C 1
ATOM 651 O O . ALA A 1 79 ? -12.851 8.394 6.909 1.00 97.88 79 ALA A O 1
ATOM 652 N N . ILE A 1 80 ? -13.858 8.794 4.940 1.00 98.12 80 ILE A N 1
ATOM 653 C CA . ILE A 1 80 ? -12.851 8.128 4.106 1.00 98.12 80 ILE A CA 1
ATOM 654 C C . ILE A 1 80 ? -12.010 9.181 3.379 1.00 98.12 80 ILE A C 1
ATOM 656 O O . ILE A 1 80 ? -12.551 9.961 2.600 1.00 98.12 80 ILE A O 1
ATOM 660 N N . ASN A 1 81 ? -10.692 9.157 3.578 1.00 97.62 81 ASN A N 1
ATOM 661 C CA . ASN A 1 81 ? -9.734 9.953 2.809 1.00 97.62 81 ASN A CA 1
ATOM 662 C C . ASN A 1 81 ? -9.012 9.051 1.805 1.00 97.62 81 ASN A C 1
ATOM 664 O O . ASN A 1 81 ? -8.346 8.087 2.193 1.00 97.62 81 ASN A O 1
ATOM 668 N N . ASN A 1 82 ? -9.131 9.369 0.517 1.00 97.38 82 ASN A N 1
ATOM 669 C CA . ASN A 1 82 ? -8.519 8.593 -0.555 1.00 97.38 82 ASN A CA 1
ATOM 670 C C . ASN A 1 82 ? -7.251 9.277 -1.084 1.00 97.38 82 ASN A C 1
ATOM 672 O O . ASN A 1 82 ? -7.320 10.215 -1.876 1.00 97.38 82 ASN A O 1
ATOM 676 N N . LEU A 1 83 ? -6.092 8.774 -0.666 1.00 96.94 83 LEU A N 1
ATOM 677 C CA . LEU A 1 83 ? -4.768 9.177 -1.149 1.00 96.94 83 LEU A CA 1
ATOM 678 C C . LEU A 1 83 ? -4.120 8.033 -1.948 1.00 96.94 83 LEU A C 1
ATOM 680 O O . LEU A 1 83 ? -2.904 7.841 -1.931 1.00 96.94 83 LEU A O 1
ATOM 684 N N . SER A 1 84 ? -4.956 7.221 -2.601 1.00 94.31 84 SER A N 1
ATOM 685 C CA . SER A 1 84 ? -4.542 6.093 -3.431 1.00 94.31 84 SER A CA 1
ATOM 686 C C . SER A 1 84 ? -4.668 6.405 -4.914 1.00 94.31 84 SER A C 1
ATOM 688 O O . SER A 1 84 ? -5.213 7.436 -5.287 1.00 94.31 84 SER A O 1
ATOM 690 N N . ILE A 1 85 ? -4.208 5.495 -5.769 1.00 90.88 85 ILE A N 1
ATOM 691 C CA . ILE A 1 85 ? -4.342 5.583 -7.231 1.00 90.88 85 ILE A CA 1
ATOM 692 C C . ILE A 1 85 ? -5.677 5.023 -7.758 1.00 90.88 85 ILE A C 1
ATOM 694 O O . ILE A 1 85 ? -5.866 4.958 -8.970 1.00 90.88 85 ILE A O 1
ATOM 698 N N . PHE A 1 86 ? -6.581 4.593 -6.872 1.00 92.62 86 PHE A N 1
ATOM 699 C CA . PHE A 1 86 ? -7.861 3.978 -7.227 1.00 92.62 86 PHE A CA 1
ATOM 700 C C . PHE A 1 86 ? -9.027 4.841 -6.780 1.00 92.62 86 PHE A C 1
ATOM 702 O O . PHE A 1 86 ? -8.955 5.496 -5.741 1.00 92.62 86 PHE A O 1
ATOM 709 N N . ASP A 1 87 ? -10.138 4.769 -7.501 1.00 93.19 87 ASP A N 1
ATOM 710 C CA . ASP A 1 87 ? -11.402 5.261 -6.973 1.00 93.19 87 ASP A CA 1
ATOM 711 C C . ASP A 1 87 ? -11.879 4.355 -5.834 1.00 93.19 87 ASP A C 1
ATOM 713 O O . ASP A 1 87 ? -11.788 3.129 -5.917 1.00 93.19 87 ASP A O 1
ATOM 717 N N . LEU A 1 88 ? -12.399 4.961 -4.767 1.00 95.94 88 LEU A N 1
ATOM 718 C CA . LEU A 1 88 ? -13.074 4.273 -3.667 1.00 95.94 88 LEU A CA 1
ATOM 719 C C . LEU A 1 88 ? -14.577 4.607 -3.698 1.00 95.94 88 LEU A C 1
ATOM 721 O O . LEU A 1 88 ? -14.961 5.604 -4.317 1.00 95.94 88 LEU A O 1
ATOM 725 N N . PRO A 1 89 ? -15.447 3.835 -3.015 1.00 95.75 89 PRO A N 1
ATOM 726 C CA . PRO A 1 89 ? -16.891 4.066 -3.015 1.00 95.75 89 PRO A CA 1
ATOM 727 C C . PRO A 1 89 ? -17.269 5.508 -2.658 1.00 95.75 89 PRO A C 1
ATOM 729 O O . PRO A 1 89 ? -17.222 5.899 -1.492 1.00 95.75 89 PRO A O 1
ATOM 732 N N . GLY A 1 90 ? -17.660 6.306 -3.655 1.00 92.81 90 GLY A N 1
ATOM 733 C CA . GLY A 1 90 ? -18.026 7.718 -3.498 1.00 92.81 90 GLY A CA 1
ATOM 734 C C . GLY A 1 90 ? -16.878 8.656 -3.100 1.00 92.81 90 GLY A C 1
ATOM 735 O O . GLY A 1 90 ? -17.156 9.743 -2.606 1.00 92.81 90 GLY A O 1
ATOM 736 N N . VAL A 1 91 ? -15.615 8.240 -3.256 1.00 94.88 91 VAL A N 1
ATOM 737 C CA . VAL A 1 91 ? -14.423 9.067 -2.997 1.00 94.88 91 VAL A CA 1
ATOM 738 C C . VAL A 1 91 ? -13.391 8.807 -4.110 1.00 94.88 91 VAL A C 1
ATOM 740 O O . VAL A 1 91 ? -12.576 7.887 -3.981 1.00 94.88 91 VAL A O 1
ATOM 743 N N . PRO A 1 92 ? -13.436 9.554 -5.230 1.00 92.31 92 PRO A N 1
ATOM 744 C CA . PRO A 1 92 ? -12.528 9.341 -6.357 1.00 92.31 92 PRO A CA 1
ATOM 745 C C . PRO A 1 92 ? -11.076 9.687 -6.002 1.00 92.31 92 PRO A C 1
ATOM 747 O O . PRO A 1 92 ? -10.812 10.380 -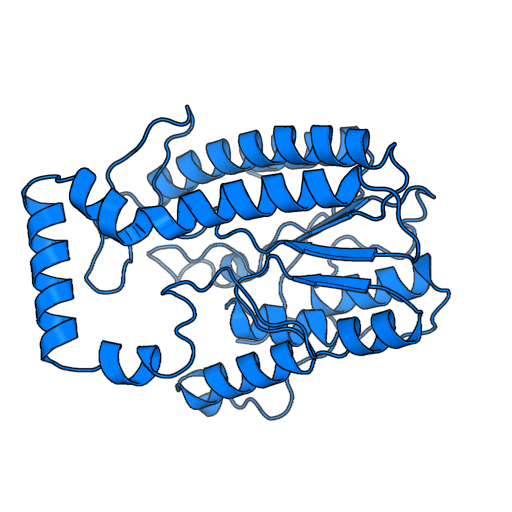5.016 1.00 92.31 92 PRO A 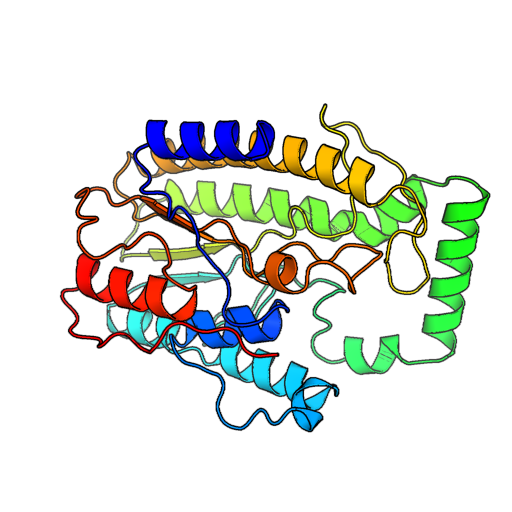O 1
ATOM 750 N N . THR A 1 93 ? -10.124 9.200 -6.798 1.00 89.81 93 THR A N 1
ATOM 751 C CA . THR A 1 93 ? -8.703 9.539 -6.620 1.00 89.81 93 THR A CA 1
ATOM 752 C C . THR A 1 93 ? -8.343 10.900 -7.227 1.00 89.81 93 THR A C 1
ATOM 754 O O . THR A 1 93 ? -8.862 11.290 -8.269 1.00 89.81 93 THR A O 1
ATOM 757 N N . ASN A 1 94 ? -7.377 11.594 -6.612 1.00 84.56 94 ASN A N 1
ATOM 758 C CA . ASN A 1 94 ? -6.664 12.738 -7.202 1.00 84.56 94 ASN A CA 1
ATOM 759 C C . ASN A 1 94 ? -5.229 12.386 -7.658 1.00 84.56 94 ASN A C 1
ATOM 761 O O . ASN A 1 94 ? -4.508 13.232 -8.187 1.00 84.56 94 ASN A O 1
ATOM 765 N N . TYR A 1 95 ? -4.803 11.133 -7.480 1.00 79.88 95 TYR A N 1
ATOM 766 C CA . TYR A 1 95 ? -3.424 10.661 -7.649 1.00 79.88 95 TYR A CA 1
ATOM 767 C C . TYR A 1 95 ? -3.237 9.755 -8.878 1.00 79.88 95 TYR A C 1
ATOM 769 O O . TYR A 1 95 ? -2.339 8.912 -8.893 1.00 79.88 95 TYR A O 1
ATOM 777 N N . TYR A 1 96 ? -4.043 9.948 -9.931 1.00 68.25 96 TYR A N 1
ATOM 778 C CA . TYR A 1 96 ? -3.976 9.184 -11.186 1.00 68.25 96 TYR A CA 1
ATOM 779 C C . TYR A 1 96 ? -2.540 8.972 -11.689 1.00 68.25 96 TYR A C 1
ATOM 781 O O . TYR A 1 96 ? -1.760 9.932 -11.807 1.00 68.25 96 TYR A O 1
ATOM 789 N N . ASN A 1 97 ? -2.223 7.726 -12.054 1.00 65.06 97 ASN A N 1
ATOM 790 C CA . ASN A 1 97 ? -0.932 7.329 -12.606 1.00 65.06 97 ASN A CA 1
ATOM 791 C C . ASN A 1 97 ? -1.086 6.620 -13.968 1.00 65.06 97 ASN A C 1
ATOM 793 O O . ASN A 1 97 ? -2.176 6.236 -14.381 1.00 65.06 97 ASN A O 1
ATOM 797 N N . SER A 1 98 ? 0.026 6.464 -14.685 1.00 58.12 98 SER A N 1
ATOM 798 C CA . SER A 1 98 ? 0.070 5.825 -16.006 1.00 58.12 98 SER A CA 1
ATOM 799 C C . SER A 1 98 ? 0.092 4.289 -15.964 1.00 58.12 98 SER A C 1
ATOM 801 O O . SER A 1 98 ? -0.109 3.665 -17.003 1.00 58.12 98 SER A O 1
ATOM 803 N N . PHE A 1 99 ? 0.317 3.680 -14.793 1.00 54.38 99 PHE A N 1
ATOM 804 C CA . PHE A 1 99 ? 0.326 2.221 -14.596 1.00 54.38 99 PHE A CA 1
ATOM 805 C C . PHE A 1 99 ? -1.075 1.637 -14.375 1.00 54.38 99 PHE A C 1
ATOM 807 O O . PHE A 1 99 ? -1.310 0.465 -14.657 1.00 54.38 99 PHE A O 1
ATOM 814 N N . VAL A 1 100 ? -2.010 2.472 -13.931 1.00 54.44 100 VAL A N 1
ATOM 815 C CA . VAL A 1 100 ? -3.439 2.192 -13.823 1.00 54.44 100 VAL A CA 1
ATOM 816 C C . VAL A 1 100 ? -4.159 3.213 -14.706 1.00 54.44 100 VAL A C 1
ATOM 818 O O . VAL A 1 100 ? -4.721 4.189 -14.208 1.00 54.44 100 VAL A O 1
ATOM 821 N N . PRO A 1 101 ? -4.079 3.069 -16.043 1.00 54.56 101 PRO A N 1
ATOM 822 C CA . PRO A 1 101 ? -4.757 3.989 -16.939 1.00 54.56 101 PRO A CA 1
ATOM 823 C C . PRO A 1 101 ? -6.267 3.869 -16.714 1.00 54.56 101 PRO A C 1
ATOM 825 O O . PRO A 1 101 ? -6.861 2.833 -16.991 1.00 54.56 101 PRO A O 1
ATOM 828 N N . LEU A 1 102 ? -6.879 4.935 -16.201 1.00 51.72 102 LEU A N 1
ATOM 829 C CA . LEU A 1 102 ? -8.326 5.056 -16.043 1.00 51.72 102 LEU A CA 1
ATOM 830 C C . LEU A 1 102 ? -8.922 5.820 -17.236 1.00 51.72 102 LEU A C 1
ATOM 832 O O . LEU A 1 102 ? -8.326 6.777 -17.742 1.00 51.72 102 LEU A O 1
ATOM 836 N N . GLY A 1 103 ? -10.095 5.382 -17.699 1.00 50.47 103 GLY A N 1
ATOM 837 C CA . GLY A 1 103 ? -10.874 6.064 -18.737 1.00 50.47 103 GLY A CA 1
ATOM 838 C C . GLY A 1 103 ? -10.162 6.186 -20.093 1.00 50.47 103 GLY A C 1
ATOM 839 O O . GLY A 1 103 ? -9.628 5.214 -20.629 1.00 50.47 103 GLY A O 1
ATOM 840 N N . ALA A 1 104 ? -10.157 7.397 -20.663 1.00 36.62 104 ALA A N 1
ATOM 841 C CA . ALA A 1 104 ? -9.661 7.682 -22.017 1.00 36.62 104 ALA A CA 1
ATOM 842 C C . ALA A 1 104 ? -8.179 7.314 -22.243 1.00 36.62 104 ALA A C 1
ATOM 844 O O . ALA A 1 104 ? -7.783 7.048 -23.378 1.00 36.62 104 ALA A O 1
ATOM 845 N N . ASN A 1 105 ? -7.375 7.216 -21.175 1.00 48.19 105 ASN A N 1
ATOM 846 C CA . ASN A 1 105 ? -5.970 6.802 -21.248 1.00 48.19 105 ASN A CA 1
ATOM 847 C C . ASN A 1 105 ? -5.789 5.347 -21.712 1.00 48.19 105 ASN A C 1
ATOM 849 O O . ASN A 1 105 ? -4.741 5.011 -22.257 1.00 48.19 105 ASN A O 1
ATOM 853 N N . ILE A 1 106 ? -6.790 4.477 -21.544 1.00 51.34 106 ILE A N 1
ATOM 854 C CA . ILE A 1 106 ? -6.747 3.101 -22.072 1.00 51.34 106 ILE A CA 1
ATOM 855 C C . ILE A 1 106 ? -6.828 3.113 -23.608 1.00 51.34 106 ILE A C 1
ATOM 857 O O . ILE A 1 106 ? -6.191 2.294 -24.273 1.00 51.34 106 ILE A O 1
ATOM 861 N N . ILE A 1 107 ? -7.595 4.054 -24.168 1.00 50.62 107 ILE A N 1
ATOM 862 C CA . ILE A 1 107 ? -7.880 4.163 -25.604 1.00 50.62 107 ILE A CA 1
ATOM 863 C C . ILE A 1 107 ? -6.730 4.885 -26.314 1.00 50.62 107 ILE A C 1
ATOM 865 O O . ILE A 1 107 ? -6.205 4.396 -27.314 1.00 50.62 107 ILE A O 1
ATOM 869 N N . THR A 1 108 ? -6.273 6.017 -25.774 1.00 53.53 108 THR A N 1
ATOM 870 C CA . THR A 1 108 ? -5.231 6.835 -26.410 1.00 53.53 108 THR A CA 1
ATOM 871 C C . THR A 1 108 ? -3.846 6.185 -26.347 1.00 53.53 108 THR A C 1
ATOM 873 O O . THR A 1 108 ? -3.109 6.258 -27.333 1.00 53.53 108 THR A O 1
ATOM 876 N N . ASN A 1 109 ? -3.492 5.479 -25.262 1.00 57.16 109 ASN A N 1
ATOM 877 C CA . ASN A 1 109 ? -2.191 4.795 -25.127 1.00 57.16 109 ASN A CA 1
ATOM 878 C C . ASN A 1 109 ? -1.996 3.627 -26.109 1.00 57.16 109 ASN A C 1
ATOM 880 O O . ASN A 1 109 ? -0.867 3.180 -26.311 1.00 57.16 109 ASN A O 1
ATOM 884 N N . LYS A 1 110 ? -3.075 3.132 -26.729 1.00 58.78 110 LYS A N 1
ATOM 885 C CA . LYS A 1 110 ? -3.020 2.060 -27.733 1.00 58.78 110 LYS A CA 1
ATOM 886 C C . LYS A 1 110 ? -2.886 2.566 -29.170 1.00 58.78 110 LYS A C 1
ATOM 888 O O . LYS A 1 110 ? -2.701 1.752 -30.071 1.00 58.78 110 LYS A O 1
ATOM 893 N N . THR A 1 111 ? -2.945 3.878 -29.406 1.00 71.62 111 THR A N 1
ATOM 894 C CA . THR A 1 111 ? -2.765 4.430 -30.757 1.00 71.62 111 THR A CA 1
ATOM 895 C C . THR A 1 111 ? -1.324 4.245 -31.238 1.00 71.62 111 THR A C 1
ATOM 897 O O . THR A 1 111 ? -0.373 4.387 -30.465 1.00 71.62 111 THR A O 1
ATOM 900 N N . LEU A 1 112 ? -1.153 3.951 -32.532 1.00 73.69 112 LEU A N 1
ATOM 901 C CA . LEU A 1 112 ? 0.168 3.800 -33.152 1.00 73.69 112 LEU A CA 1
ATOM 902 C C . LEU A 1 112 ? 1.036 5.047 -32.925 1.00 73.69 112 LEU A C 1
ATOM 904 O O . LEU A 1 112 ? 2.205 4.924 -32.574 1.00 73.69 112 LEU A O 1
ATOM 908 N N . TYR A 1 113 ? 0.434 6.233 -33.034 1.00 76.00 113 TYR A N 1
ATOM 909 C CA . TYR A 1 113 ? 1.093 7.514 -32.789 1.00 76.00 113 TYR A CA 1
ATOM 910 C C . TYR A 1 113 ? 1.684 7.614 -31.376 1.00 76.00 113 TYR A C 1
ATOM 912 O O . TYR A 1 113 ? 2.882 7.849 -31.224 1.00 76.00 113 TYR A O 1
ATOM 920 N N . ASN A 1 114 ? 0.888 7.354 -30.333 1.00 72.00 114 ASN A N 1
ATOM 921 C CA . ASN A 1 114 ? 1.381 7.436 -28.956 1.00 72.00 114 ASN A CA 1
ATOM 922 C C . ASN A 1 114 ? 2.417 6.351 -28.642 1.00 72.00 114 ASN A C 1
ATOM 924 O O . ASN A 1 114 ? 3.368 6.612 -27.905 1.00 72.00 114 ASN A O 1
ATOM 928 N N . ARG A 1 115 ? 2.289 5.152 -29.228 1.00 76.62 115 ARG A N 1
ATOM 929 C CA . ARG A 1 115 ? 3.309 4.101 -29.091 1.00 76.62 115 ARG A CA 1
ATOM 930 C C . ARG A 1 115 ? 4.628 4.499 -29.754 1.00 76.62 115 ARG A C 1
ATOM 932 O O . ARG A 1 115 ? 5.679 4.302 -29.144 1.00 76.62 115 ARG A O 1
ATOM 939 N N . LEU A 1 116 ? 4.586 5.084 -30.952 1.00 81.38 116 LEU A N 1
ATOM 940 C CA . LEU A 1 116 ? 5.770 5.586 -31.656 1.00 81.38 116 LEU A CA 1
ATOM 941 C C . LEU A 1 116 ? 6.451 6.710 -30.871 1.00 81.38 116 LEU A C 1
ATOM 943 O O . LEU A 1 116 ? 7.639 6.603 -30.579 1.00 81.38 116 LEU A O 1
ATOM 947 N N . LEU A 1 117 ? 5.701 7.730 -30.443 1.00 79.88 117 LEU A N 1
ATOM 948 C CA . LEU A 1 117 ? 6.242 8.824 -29.633 1.00 79.88 117 LEU A CA 1
ATOM 949 C C . LEU A 1 117 ? 6.876 8.328 -28.334 1.00 79.88 117 LEU A C 1
ATOM 951 O O . LEU A 1 117 ? 7.980 8.750 -27.994 1.00 79.88 117 LEU A O 1
ATOM 955 N N . LYS A 1 118 ? 6.215 7.410 -27.618 1.00 79.56 118 LYS A N 1
ATOM 956 C CA . LYS A 1 118 ? 6.754 6.815 -26.389 1.00 79.56 118 LYS A CA 1
ATOM 957 C C . LYS A 1 118 ? 8.049 6.056 -26.672 1.00 79.56 118 LYS A C 1
ATOM 959 O O . LYS A 1 118 ? 9.029 6.238 -25.959 1.00 79.56 118 LYS A O 1
ATOM 964 N N . THR A 1 119 ? 8.068 5.247 -27.728 1.00 83.06 119 THR A N 1
ATOM 965 C CA . THR A 1 119 ? 9.231 4.432 -28.104 1.00 83.06 119 THR A CA 1
ATOM 966 C C . THR A 1 119 ? 10.423 5.309 -28.477 1.00 83.06 119 THR A C 1
ATOM 968 O O . THR A 1 119 ? 11.515 5.101 -27.953 1.00 83.06 119 THR A O 1
ATOM 971 N N . LEU A 1 120 ? 10.210 6.330 -29.311 1.00 85.06 120 LEU A N 1
ATOM 972 C CA . LEU A 1 120 ? 11.250 7.281 -29.710 1.00 85.06 120 LEU A CA 1
ATOM 973 C C . LEU A 1 120 ? 11.773 8.079 -28.513 1.00 85.06 120 LEU A C 1
ATOM 975 O O . LEU A 1 120 ? 12.981 8.217 -28.346 1.00 85.06 120 LEU A O 1
ATOM 979 N N . SER A 1 121 ? 10.874 8.537 -27.639 1.00 82.62 121 SER A N 1
ATOM 980 C CA . SER A 1 121 ? 11.232 9.304 -26.440 1.00 82.62 121 SER A CA 1
ATOM 981 C C . SER A 1 121 ? 12.058 8.469 -25.455 1.00 82.62 121 SER A C 1
ATOM 983 O O . SER A 1 121 ? 13.055 8.949 -24.919 1.00 82.62 121 SER A O 1
ATOM 985 N N . VAL A 1 122 ? 11.683 7.202 -25.242 1.00 84.19 122 VAL A N 1
ATOM 986 C CA . VAL A 1 122 ? 12.433 6.261 -24.396 1.00 84.19 122 VAL A CA 1
ATOM 987 C C . VAL A 1 122 ? 13.788 5.915 -25.020 1.00 84.19 122 VAL A C 1
ATOM 989 O O . VAL A 1 122 ? 14.798 5.922 -24.316 1.00 84.19 122 VAL A O 1
ATOM 992 N N . ALA A 1 123 ? 13.844 5.666 -26.332 1.00 86.00 123 ALA A N 1
ATOM 993 C CA . ALA A 1 123 ? 15.095 5.399 -27.040 1.00 86.00 123 ALA A CA 1
ATOM 994 C C . ALA A 1 123 ? 16.060 6.592 -26.950 1.00 86.00 123 ALA A C 1
ATOM 996 O O . ALA A 1 123 ? 17.230 6.414 -26.616 1.00 86.00 123 ALA A O 1
ATOM 997 N N . MET A 1 124 ? 15.556 7.811 -27.158 1.00 86.94 124 MET A N 1
ATOM 998 C CA . MET A 1 124 ? 16.334 9.043 -27.031 1.00 86.94 124 MET A CA 1
ATOM 999 C C . MET A 1 124 ? 16.861 9.228 -25.604 1.00 86.94 124 MET A C 1
ATOM 1001 O O . MET A 1 124 ? 18.055 9.473 -25.415 1.00 86.94 124 MET A O 1
ATOM 1005 N N . ALA A 1 125 ? 16.004 9.037 -24.595 1.00 87.12 125 ALA A N 1
ATOM 1006 C CA . ALA A 1 125 ? 16.414 9.116 -23.198 1.00 87.12 125 ALA A CA 1
ATOM 1007 C C . ALA A 1 125 ? 17.514 8.094 -22.867 1.00 87.12 125 ALA A C 1
ATOM 1009 O O . ALA A 1 125 ? 18.507 8.451 -22.235 1.00 87.12 125 ALA A O 1
ATOM 1010 N N . ASN A 1 126 ? 17.375 6.849 -23.334 1.00 88.50 126 ASN A N 1
ATOM 1011 C CA . ASN A 1 126 ? 18.326 5.761 -23.094 1.00 88.50 126 ASN A CA 1
ATOM 1012 C C . ASN A 1 126 ? 19.669 5.927 -23.811 1.00 88.50 126 ASN A C 1
ATOM 1014 O O . ASN A 1 126 ? 20.702 5.603 -23.224 1.00 88.50 126 ASN A O 1
ATOM 1018 N N . ASN A 1 127 ? 19.667 6.379 -25.067 1.00 88.00 127 ASN A N 1
ATOM 1019 C CA . ASN A 1 127 ? 20.882 6.485 -25.881 1.00 88.00 127 ASN A CA 1
ATOM 1020 C C . ASN A 1 127 ? 21.785 7.631 -25.418 1.00 88.00 127 ASN A C 1
ATOM 1022 O O . ASN A 1 127 ? 23.005 7.519 -25.491 1.00 88.00 127 ASN A O 1
ATOM 1026 N N . HIS A 1 128 ? 21.188 8.701 -24.892 1.00 87.81 128 HIS A N 1
ATOM 1027 C CA . HIS A 1 128 ? 21.903 9.905 -24.466 1.00 87.81 128 HIS A CA 1
ATOM 1028 C C . HIS A 1 128 ? 21.918 10.103 -22.941 1.00 87.81 128 HIS A C 1
ATOM 1030 O O . HIS A 1 128 ? 22.343 11.151 -22.463 1.00 87.81 128 HIS A O 1
ATOM 1036 N N . ASN A 1 129 ? 21.455 9.115 -22.164 1.00 88.12 129 ASN A N 1
ATOM 1037 C CA . ASN A 1 129 ? 21.356 9.170 -20.699 1.00 88.12 129 ASN A CA 1
ATOM 1038 C C . ASN A 1 129 ? 20.632 10.435 -20.178 1.00 88.12 129 ASN A C 1
ATOM 1040 O O . ASN A 1 129 ? 21.036 11.050 -19.185 1.00 88.12 129 ASN A O 1
ATOM 1044 N N . LEU A 1 130 ? 19.555 10.850 -20.856 1.00 88.31 130 LEU A N 1
ATOM 1045 C CA . LEU A 1 130 ? 18.848 12.105 -20.577 1.00 88.31 130 LEU A CA 1
ATOM 1046 C C . LEU A 1 130 ? 17.918 11.951 -19.372 1.00 88.31 130 LEU A C 1
ATOM 1048 O O . LEU A 1 130 ? 16.710 11.745 -19.499 1.00 88.31 130 LEU A O 1
ATOM 1052 N N . ARG A 1 131 ? 18.486 12.086 -18.172 1.00 86.44 131 ARG A N 1
ATOM 1053 C CA . ARG A 1 131 ? 17.752 11.983 -16.901 1.00 86.44 131 ARG A CA 1
ATOM 1054 C C . ARG A 1 131 ? 16.541 12.912 -16.816 1.00 86.44 131 ARG A C 1
ATOM 1056 O O . ARG A 1 131 ? 15.494 12.492 -16.338 1.00 86.44 131 ARG A O 1
ATOM 1063 N N . TRP A 1 132 ? 16.652 14.138 -17.322 1.00 84.75 132 TRP A N 1
ATOM 1064 C CA . TRP A 1 132 ? 15.551 15.103 -17.294 1.00 84.75 132 TRP A CA 1
ATOM 1065 C C . TRP A 1 132 ? 14.310 14.612 -18.061 1.00 84.75 132 TRP A C 1
ATOM 1067 O O . TRP A 1 132 ? 13.196 14.917 -17.648 1.00 84.75 132 TRP A O 1
ATOM 1077 N N . MET A 1 133 ? 14.472 13.800 -19.118 1.00 84.81 133 MET A N 1
ATOM 1078 C CA . MET A 1 133 ? 13.341 13.199 -19.840 1.00 84.81 133 MET A CA 1
ATOM 1079 C C . MET A 1 133 ? 12.641 12.132 -18.996 1.00 84.81 133 MET A C 1
ATOM 1081 O O . MET A 1 133 ? 11.414 12.061 -18.997 1.00 84.81 133 MET A O 1
ATOM 1085 N N . GLN A 1 134 ? 13.395 11.332 -18.233 1.00 81.88 134 GLN A N 1
ATOM 1086 C CA . GLN A 1 134 ? 12.816 10.359 -17.299 1.00 81.88 134 GLN A CA 1
ATOM 1087 C C . GLN A 1 134 ? 12.115 11.050 -16.130 1.00 81.88 134 GLN A C 1
ATOM 1089 O O . GLN A 1 134 ? 11.006 10.667 -15.761 1.00 81.88 134 GLN A O 1
ATOM 1094 N N . ASP A 1 135 ? 12.725 12.100 -15.579 1.00 83.75 135 ASP A N 1
ATOM 1095 C CA . ASP A 1 135 ? 12.116 12.922 -14.534 1.00 83.75 135 ASP A CA 1
ATOM 1096 C C . ASP A 1 135 ? 10.853 13.631 -15.030 1.00 83.75 135 ASP A C 1
ATOM 1098 O O . ASP A 1 135 ? 9.883 13.745 -14.286 1.00 83.75 135 ASP A O 1
ATOM 1102 N N . TRP A 1 136 ? 10.820 14.074 -16.286 1.00 82.12 136 TRP A N 1
ATOM 1103 C CA . TRP A 1 136 ? 9.617 14.636 -16.888 1.00 82.12 136 TRP A CA 1
ATOM 1104 C C . TRP A 1 136 ? 8.528 13.569 -17.078 1.00 82.12 136 TRP A C 1
ATOM 1106 O O . TRP A 1 136 ? 7.389 13.774 -16.659 1.00 82.12 136 TRP A O 1
ATOM 1116 N N . ALA A 1 137 ? 8.883 12.396 -17.614 1.00 79.00 137 ALA A N 1
ATOM 1117 C CA . ALA A 1 137 ? 7.941 11.304 -17.872 1.00 79.00 137 ALA A CA 1
ATOM 1118 C C . ALA A 1 137 ? 7.368 10.672 -16.591 1.00 79.00 137 ALA A C 1
ATOM 1120 O O . ALA A 1 137 ? 6.216 10.232 -16.568 1.00 79.00 137 ALA A O 1
ATOM 1121 N N . HIS A 1 138 ? 8.159 10.615 -15.517 1.00 80.00 138 HIS A N 1
ATOM 1122 C CA . HIS A 1 138 ? 7.821 9.868 -14.303 1.00 80.00 138 HIS A CA 1
ATOM 1123 C C . HIS A 1 138 ? 7.756 10.709 -13.028 1.00 80.00 138 HIS A C 1
ATOM 1125 O O . HIS A 1 138 ? 7.306 10.218 -11.992 1.00 80.00 138 HIS A O 1
ATOM 1131 N N . GLY A 1 139 ? 8.136 11.985 -13.079 1.00 81.00 139 GLY A N 1
ATOM 1132 C CA . GLY A 1 139 ? 8.218 12.863 -11.912 1.00 81.00 139 GLY A CA 1
ATOM 1133 C C . GLY A 1 139 ? 6.911 12.990 -11.139 1.00 81.00 139 GLY A C 1
ATOM 1134 O O . GLY A 1 139 ? 6.939 13.161 -9.920 1.00 81.00 139 GLY A O 1
ATOM 1135 N N . LYS A 1 140 ? 5.765 12.843 -11.818 1.00 84.62 140 LYS A N 1
ATOM 1136 C CA . LYS A 1 140 ? 4.446 12.833 -11.174 1.00 84.62 140 LYS A CA 1
ATOM 1137 C C . LYS A 1 140 ? 4.311 11.700 -10.153 1.00 84.62 140 LYS A C 1
ATOM 1139 O O . LYS A 1 140 ? 3.751 11.929 -9.093 1.00 84.62 140 LYS A O 1
ATOM 1144 N N . ILE A 1 141 ? 4.873 10.518 -10.413 1.00 84.81 141 ILE A N 1
ATOM 1145 C CA . ILE A 1 141 ? 4.802 9.372 -9.490 1.00 84.81 141 ILE A CA 1
ATOM 1146 C C . ILE A 1 141 ? 5.515 9.699 -8.174 1.00 84.81 141 ILE A C 1
ATOM 1148 O O . ILE A 1 141 ? 4.957 9.506 -7.097 1.00 84.81 141 ILE A O 1
ATOM 1152 N N . PHE A 1 142 ? 6.724 10.258 -8.251 1.00 85.31 142 PHE A N 1
ATOM 1153 C CA . PHE A 1 142 ? 7.502 10.603 -7.057 1.00 85.31 142 PHE A CA 1
ATOM 1154 C C . PHE A 1 142 ? 6.869 11.751 -6.275 1.00 85.31 142 PHE A C 1
ATOM 1156 O O . PHE A 1 142 ? 6.798 11.690 -5.050 1.00 85.31 142 PHE A O 1
ATOM 1163 N N . LYS A 1 143 ? 6.362 12.767 -6.985 1.00 88.56 143 LYS A N 1
ATOM 1164 C CA . LYS A 1 143 ? 5.611 13.869 -6.373 1.00 88.56 143 LYS A CA 1
ATOM 1165 C C . LYS A 1 143 ? 4.345 13.361 -5.682 1.00 88.56 143 LYS A C 1
ATOM 1167 O O . LYS A 1 143 ? 4.085 13.774 -4.561 1.00 88.56 143 LYS A O 1
ATOM 1172 N N . ASN A 1 144 ? 3.616 12.432 -6.302 1.00 91.38 144 ASN A N 1
ATOM 1173 C CA . ASN A 1 144 ? 2.416 11.827 -5.728 1.00 91.38 144 ASN A CA 1
ATOM 1174 C C . ASN A 1 144 ? 2.725 11.047 -4.442 1.00 91.38 144 ASN A C 1
ATOM 1176 O O . ASN A 1 144 ? 1.986 11.196 -3.477 1.00 91.38 144 ASN A O 1
ATOM 1180 N N . ASN A 1 145 ? 3.822 10.279 -4.390 1.00 92.75 145 ASN A N 1
ATOM 1181 C CA . ASN A 1 145 ? 4.228 9.574 -3.166 1.00 92.75 145 ASN A CA 1
ATOM 1182 C C . ASN A 1 145 ? 4.468 10.549 -2.004 1.00 92.75 145 ASN A C 1
ATOM 1184 O O . ASN A 1 145 ? 3.932 10.356 -0.916 1.00 92.75 145 ASN A O 1
ATOM 1188 N N . SER A 1 146 ? 5.262 11.602 -2.237 1.00 93.38 146 SER A N 1
ATOM 1189 C CA . SER A 1 146 ? 5.526 12.631 -1.225 1.00 93.38 146 SER A CA 1
ATOM 1190 C C . SER A 1 146 ? 4.255 13.371 -0.817 1.00 93.38 146 SER A C 1
ATOM 1192 O O . SER A 1 146 ? 3.970 13.459 0.371 1.00 93.38 146 SER A O 1
ATOM 1194 N N . ALA A 1 147 ? 3.455 13.822 -1.785 1.00 95.25 147 ALA A N 1
ATOM 1195 C CA . ALA A 1 147 ? 2.217 14.548 -1.525 1.00 95.25 147 ALA A CA 1
ATOM 1196 C C . ALA A 1 147 ? 1.205 13.706 -0.733 1.00 95.25 147 ALA A C 1
ATOM 1198 O O . ALA A 1 147 ? 0.609 14.211 0.210 1.00 95.25 147 ALA A O 1
ATOM 1199 N N . ALA A 1 148 ? 1.056 12.417 -1.053 1.00 96.44 148 ALA A N 1
ATOM 1200 C CA . ALA A 1 148 ? 0.162 11.524 -0.325 1.00 96.44 148 ALA A CA 1
ATOM 1201 C C . ALA A 1 148 ? 0.624 11.295 1.127 1.00 96.44 148 ALA A C 1
ATOM 1203 O O . ALA A 1 148 ? -0.204 11.292 2.035 1.00 96.44 148 ALA A O 1
ATOM 1204 N N . MET A 1 149 ? 1.935 11.150 1.369 1.00 97.50 149 MET A N 1
ATOM 1205 C CA . MET A 1 149 ? 2.483 11.066 2.732 1.00 97.50 149 MET A CA 1
ATOM 1206 C C . MET A 1 149 ? 2.328 12.384 3.504 1.00 97.50 149 MET A C 1
ATOM 1208 O O . MET A 1 149 ? 1.995 12.378 4.682 1.00 97.50 149 MET A O 1
ATOM 1212 N N . GLU A 1 150 ? 2.570 13.528 2.871 1.00 97.62 150 GLU A N 1
ATOM 1213 C CA . GLU A 1 150 ? 2.411 14.835 3.517 1.00 97.62 150 GLU A CA 1
ATOM 1214 C C . GLU A 1 150 ? 0.944 15.121 3.851 1.00 97.62 150 GLU A C 1
ATOM 1216 O O . GLU A 1 150 ? 0.630 15.583 4.949 1.00 97.62 150 GLU A O 1
ATOM 1221 N N . GLU A 1 151 ? 0.032 14.811 2.930 1.00 97.94 151 GLU A N 1
ATOM 1222 C CA . GLU A 1 151 ? -1.400 15.019 3.120 1.00 97.94 151 GLU A CA 1
ATOM 1223 C C . GLU A 1 151 ? -1.966 14.104 4.208 1.00 97.94 151 GLU A C 1
ATOM 1225 O O . GLU A 1 151 ? -2.740 14.556 5.050 1.00 97.94 151 GLU A O 1
ATOM 1230 N N . SER A 1 152 ? -1.532 12.841 4.277 1.00 97.88 152 SER A N 1
ATOM 1231 C CA . SER A 1 152 ? -1.961 11.947 5.355 1.00 97.88 152 SER A CA 1
ATOM 1232 C C . SER A 1 152 ? -1.503 12.435 6.734 1.00 97.88 152 SER A C 1
ATOM 1234 O O . SER A 1 152 ? -2.261 12.307 7.696 1.00 97.88 152 SER A O 1
ATOM 1236 N N . LEU A 1 153 ? -0.314 13.042 6.844 1.00 98.38 153 LEU A N 1
ATOM 1237 C CA . LEU A 1 153 ? 0.175 13.640 8.091 1.00 98.38 153 LEU A CA 1
ATOM 1238 C C . LEU A 1 153 ? -0.621 14.888 8.481 1.00 98.38 153 LEU A C 1
ATOM 1240 O O . LEU A 1 153 ? -0.968 15.043 9.651 1.00 98.38 153 LEU A O 1
ATOM 1244 N N . LYS A 1 154 ? -0.968 15.750 7.516 1.00 97.94 154 LYS A N 1
ATOM 1245 C CA . LYS A 1 154 ? -1.869 16.890 7.761 1.00 97.94 154 LYS A CA 1
ATOM 1246 C C . LYS A 1 154 ? -3.227 16.413 8.254 1.00 97.94 154 LYS A C 1
ATOM 1248 O O . LYS A 1 154 ? -3.750 16.944 9.230 1.00 97.94 154 LYS A O 1
ATOM 1253 N N . ILE A 1 155 ? -3.777 15.377 7.623 1.00 97.06 155 ILE A N 1
ATOM 1254 C CA . ILE A 1 155 ? -5.014 14.747 8.078 1.00 97.06 155 ILE A CA 1
ATOM 1255 C C . ILE A 1 155 ? -4.818 14.200 9.496 1.00 97.06 155 ILE A C 1
ATOM 1257 O O . ILE A 1 155 ? -5.684 14.424 10.327 1.00 97.06 155 ILE A O 1
ATOM 1261 N N . ALA A 1 156 ? -3.711 13.531 9.813 1.00 97.00 156 ALA A N 1
ATOM 1262 C CA . ALA A 1 156 ? -3.502 12.912 11.122 1.00 97.00 156 ALA A CA 1
ATOM 1263 C C . ALA A 1 156 ? -3.517 13.904 12.302 1.00 97.00 156 ALA A C 1
ATOM 1265 O O . ALA A 1 156 ? -3.988 13.538 13.376 1.00 97.00 156 ALA A O 1
ATOM 1266 N N . VAL A 1 157 ? -3.041 15.142 12.114 1.00 96.88 157 VAL A N 1
ATOM 1267 C CA . VAL A 1 157 ? -2.982 16.159 13.188 1.00 96.88 157 VAL A CA 1
ATOM 1268 C C . VAL A 1 157 ? -4.257 16.988 13.345 1.00 96.88 157 VAL A C 1
ATOM 1270 O O . VAL A 1 157 ? -4.429 17.663 14.358 1.00 96.88 157 VAL A O 1
ATOM 1273 N N . GLN A 1 158 ? -5.139 16.981 12.347 1.00 95.06 158 GLN A N 1
ATOM 1274 C CA . GLN A 1 158 ? -6.388 17.737 12.399 1.00 95.06 158 GLN A CA 1
ATOM 1275 C C . GLN A 1 158 ? -7.354 17.143 13.425 1.00 95.06 158 GLN A C 1
ATOM 1277 O O . GLN A 1 158 ? -7.512 15.925 13.511 1.00 95.06 158 GLN A O 1
ATOM 1282 N N . GLU A 1 159 ? -8.087 18.014 14.115 1.00 92.44 159 GLU A N 1
ATOM 1283 C CA . GLU A 1 159 ? -9.202 17.607 14.963 1.00 92.44 159 GLU A CA 1
ATOM 1284 C C . GLU A 1 159 ? -10.274 16.879 14.140 1.00 92.44 159 GLU A C 1
ATOM 1286 O O . GLU A 1 159 ? -10.647 17.300 13.039 1.00 92.44 159 GLU A O 1
ATOM 1291 N N . LYS A 1 160 ? -10.748 15.746 14.663 1.00 92.81 160 LYS A N 1
ATOM 1292 C CA . LYS A 1 160 ? -11.675 14.856 13.966 1.00 92.81 160 LYS A CA 1
ATOM 1293 C C . LYS A 1 160 ? -13.043 14.897 14.626 1.00 92.81 160 LYS A C 1
ATOM 1295 O O . LYS A 1 160 ? -13.190 14.493 15.770 1.00 92.81 160 LYS A O 1
ATOM 1300 N N . LYS A 1 161 ? -14.051 15.334 13.865 1.00 94.12 161 LYS A N 1
ATOM 1301 C CA . LYS A 1 161 ? -15.465 15.323 14.285 1.00 94.12 161 LYS A CA 1
ATOM 1302 C C . LYS A 1 161 ? -16.090 13.921 14.263 1.00 94.12 161 LYS A C 1
ATOM 1304 O O . LYS A 1 161 ? -17.136 13.706 14.858 1.00 94.12 161 LYS A O 1
ATOM 1309 N N . GLN A 1 162 ? -15.463 12.991 13.547 1.00 96.12 162 GLN A N 1
ATOM 1310 C CA . GLN A 1 162 ? -15.862 11.592 13.395 1.00 96.12 162 GLN A CA 1
ATOM 1311 C C . GLN A 1 162 ? -14.602 10.744 13.148 1.00 96.12 162 GLN A C 1
ATOM 1313 O O . GLN A 1 162 ? -13.582 11.309 12.734 1.00 96.12 162 GLN A O 1
ATOM 1318 N N . PRO A 1 163 ? -14.623 9.417 13.370 1.00 96.50 163 PRO A N 1
ATOM 1319 C CA . PRO A 1 163 ? -13.468 8.579 13.074 1.00 96.50 163 PRO A CA 1
ATOM 1320 C C . PRO A 1 163 ? -13.100 8.643 11.585 1.00 96.50 163 PRO A C 1
ATOM 1322 O O . PRO A 1 163 ? -13.950 8.858 10.717 1.00 96.50 163 PRO A O 1
ATOM 1325 N N . VAL A 1 164 ? -11.813 8.486 11.278 1.00 97.81 164 VAL A N 1
ATOM 1326 C CA . VAL A 1 164 ? -11.294 8.612 9.911 1.00 97.81 164 VAL A CA 1
ATOM 1327 C C . VAL A 1 164 ? -10.550 7.359 9.481 1.00 97.81 164 VAL A C 1
ATOM 1329 O O . VAL A 1 164 ? -9.786 6.779 10.248 1.00 97.81 164 VAL A O 1
ATOM 1332 N N . PHE A 1 165 ? -10.745 6.971 8.226 1.00 98.31 165 PHE A N 1
ATOM 1333 C CA . PHE A 1 165 ? -9.927 5.984 7.536 1.00 98.31 165 PHE A CA 1
ATOM 1334 C C . PHE A 1 165 ? -9.216 6.673 6.377 1.00 98.31 165 PHE A C 1
ATOM 1336 O O . PHE A 1 165 ? -9.855 7.224 5.482 1.00 98.31 165 PHE A O 1
ATOM 1343 N N . THR A 1 166 ? -7.887 6.654 6.397 1.00 98.25 166 THR A N 1
ATOM 1344 C CA . THR A 1 166 ? -7.058 7.264 5.355 1.00 98.25 166 THR A CA 1
ATOM 1345 C C . THR A 1 166 ? -6.314 6.170 4.617 1.00 98.25 166 THR A C 1
ATOM 1347 O O . THR A 1 166 ? -5.460 5.503 5.199 1.00 98.25 166 THR A O 1
ATOM 1350 N N . TYR A 1 167 ? -6.618 6.000 3.331 1.00 98.19 167 TYR A N 1
ATOM 1351 C CA . TYR A 1 167 ? -5.922 5.039 2.488 1.00 98.19 167 TYR A CA 1
ATOM 1352 C C . TYR A 1 167 ? -4.826 5.729 1.675 1.00 98.19 167 TYR A C 1
ATOM 1354 O O . TYR A 1 167 ? -5.119 6.564 0.823 1.00 98.19 167 TYR A O 1
ATOM 1362 N N . VAL A 1 168 ? -3.568 5.364 1.933 1.00 97.69 168 VAL A N 1
ATOM 1363 C CA . VAL A 1 168 ? -2.388 5.856 1.209 1.00 97.69 168 VAL A CA 1
ATOM 1364 C C . VAL A 1 168 ? -1.818 4.714 0.376 1.00 97.69 168 VAL A C 1
ATOM 1366 O O . VAL A 1 168 ? -1.416 3.695 0.935 1.00 97.69 168 VAL A O 1
ATOM 1369 N N . HIS A 1 169 ? -1.757 4.880 -0.947 1.00 96.38 169 HIS A N 1
ATOM 1370 C CA . HIS A 1 169 ? -1.114 3.906 -1.834 1.00 96.38 169 HIS A CA 1
ATOM 1371 C C . HIS A 1 169 ? 0.155 4.513 -2.426 1.00 96.38 169 HIS A C 1
ATOM 1373 O O . HIS A 1 169 ? 0.090 5.420 -3.256 1.00 96.38 169 HIS A O 1
ATOM 1379 N N . LEU A 1 170 ? 1.309 4.014 -1.992 1.00 94.69 170 LEU A N 1
ATOM 1380 C CA . LEU A 1 170 ? 2.609 4.487 -2.453 1.00 94.69 170 LEU A CA 1
ATOM 1381 C C . LEU A 1 170 ? 3.107 3.601 -3.591 1.00 94.69 170 LEU A C 1
ATOM 1383 O O . LEU A 1 170 ? 3.140 2.385 -3.469 1.00 94.69 170 LEU A O 1
ATOM 1387 N N . MET A 1 171 ? 3.601 4.217 -4.660 1.00 91.06 171 MET A N 1
ATOM 1388 C CA . MET A 1 171 ? 4.238 3.518 -5.782 1.00 91.06 171 MET A CA 1
ATOM 1389 C C . MET A 1 171 ? 5.679 3.085 -5.463 1.00 91.06 171 MET A C 1
ATOM 1391 O O . MET A 1 171 ? 6.483 2.893 -6.367 1.00 91.06 171 MET A O 1
ATOM 1395 N N . MET A 1 172 ? 6.053 2.992 -4.187 1.00 92.38 172 MET A N 1
ATOM 1396 C CA . MET A 1 172 ? 7.392 2.591 -3.754 1.00 92.38 172 MET A CA 1
ATOM 1397 C C . MET A 1 172 ? 7.350 1.157 -3.215 1.00 92.38 172 MET A C 1
ATOM 1399 O O . MET A 1 172 ? 6.440 0.856 -2.447 1.00 92.38 172 MET A O 1
ATOM 1403 N N . PRO A 1 173 ? 8.324 0.288 -3.541 1.00 91.69 173 PRO A N 1
ATOM 1404 C CA . PRO A 1 173 ? 9.500 0.508 -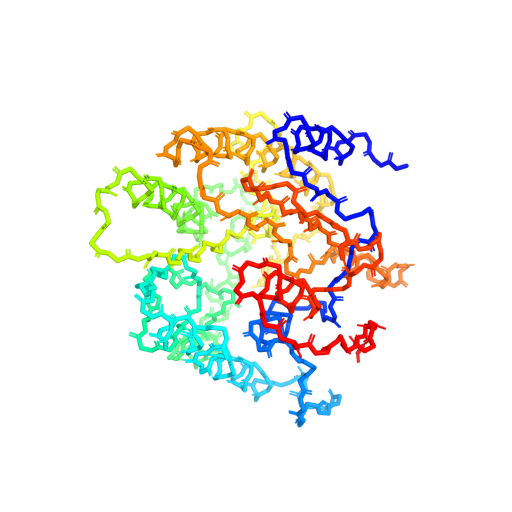4.392 1.00 91.69 173 PRO A CA 1
ATOM 1405 C C . PRO A 1 173 ? 9.260 0.139 -5.877 1.00 91.69 173 PRO A C 1
ATOM 1407 O O . PRO A 1 173 ? 10.168 -0.357 -6.546 1.00 91.69 173 PRO A O 1
ATOM 1410 N N . HIS A 1 174 ? 8.045 0.324 -6.406 1.00 88.00 174 HIS A N 1
ATOM 1411 C CA . HIS A 1 174 ? 7.716 -0.023 -7.795 1.00 88.00 174 HIS A CA 1
ATOM 1412 C C . HIS A 1 174 ? 8.548 0.794 -8.805 1.00 88.00 174 HIS A C 1
ATOM 1414 O O . HIS A 1 174 ? 9.052 1.877 -8.504 1.00 88.00 174 HIS A O 1
ATOM 1420 N N . VAL A 1 175 ? 8.681 0.291 -10.039 1.00 83.50 175 VAL A N 1
ATOM 1421 C CA . VAL A 1 175 ? 9.257 1.079 -11.141 1.00 83.50 175 VAL A CA 1
ATOM 1422 C C . VAL A 1 175 ? 8.426 2.354 -11.371 1.00 83.50 175 VAL A C 1
ATOM 1424 O O . VAL A 1 175 ? 7.197 2.313 -11.250 1.00 83.50 175 VAL A O 1
ATOM 1427 N N . PRO A 1 176 ? 9.046 3.489 -11.728 1.00 86.75 176 PRO A N 1
ATOM 1428 C CA . PRO A 1 176 ? 10.457 3.672 -12.069 1.00 86.75 176 PRO A CA 1
ATOM 1429 C C . PRO A 1 176 ? 11.374 3.835 -10.847 1.00 86.75 176 PRO A C 1
ATOM 1431 O O . PRO A 1 176 ? 11.112 4.613 -9.934 1.00 86.75 176 PRO A O 1
ATOM 1434 N N . LEU A 1 177 ? 12.507 3.135 -10.887 1.00 88.31 177 LEU A N 1
ATOM 1435 C CA . LEU A 1 177 ? 13.576 3.139 -9.890 1.00 88.31 177 LEU A CA 1
ATOM 1436 C C . LEU A 1 177 ? 14.418 4.415 -10.014 1.00 88.31 177 LEU A C 1
ATOM 1438 O O . LEU A 1 177 ? 15.457 4.429 -10.670 1.00 88.31 177 LEU A O 1
ATOM 1442 N N . ALA A 1 178 ? 13.932 5.517 -9.447 1.00 86.88 178 ALA A N 1
ATOM 1443 C CA . ALA A 1 178 ? 14.556 6.826 -9.651 1.00 86.88 178 ALA A CA 1
ATOM 1444 C C . ALA A 1 178 ? 15.564 7.245 -8.587 1.00 86.88 178 ALA A C 1
ATOM 1446 O O . ALA A 1 178 ? 16.213 8.270 -8.777 1.00 86.88 178 ALA A O 1
ATOM 1447 N N . PHE A 1 179 ? 15.695 6.519 -7.478 1.00 93.00 179 PHE A N 1
ATOM 1448 C CA . PHE A 1 179 ? 16.567 6.935 -6.382 1.00 93.00 179 PHE A CA 1
ATOM 1449 C C . PHE A 1 179 ? 17.534 5.835 -5.976 1.00 93.00 179 PHE A C 1
ATOM 1451 O O . PHE A 1 179 ? 17.152 4.670 -5.853 1.00 93.00 179 PHE A O 1
ATOM 1458 N N . ASP A 1 180 ? 18.781 6.233 -5.743 1.00 94.31 180 ASP A N 1
ATOM 1459 C CA . ASP A 1 180 ? 19.785 5.385 -5.117 1.00 94.31 180 ASP A CA 1
ATOM 1460 C C . ASP A 1 180 ? 19.567 5.277 -3.598 1.00 94.31 180 ASP A C 1
ATOM 1462 O O . ASP A 1 180 ? 18.705 5.932 -3.006 1.00 94.31 180 ASP A O 1
ATOM 1466 N N . SER A 1 181 ? 20.387 4.458 -2.939 1.00 95.38 181 SER A N 1
ATOM 1467 C CA . SER A 1 181 ? 20.287 4.240 -1.491 1.00 95.38 181 SER A CA 1
ATOM 1468 C C . SER A 1 181 ? 20.605 5.480 -0.634 1.00 95.38 181 SER A C 1
ATOM 1470 O O . SER A 1 181 ? 20.259 5.508 0.554 1.00 95.38 181 SER A O 1
ATOM 1472 N N . ALA A 1 182 ? 21.250 6.502 -1.205 1.00 95.62 182 ALA A N 1
ATOM 1473 C CA . ALA A 1 182 ? 21.544 7.781 -0.562 1.00 95.62 182 ALA A CA 1
ATOM 1474 C C . ALA A 1 182 ? 20.439 8.828 -0.806 1.00 95.62 182 ALA A C 1
ATOM 1476 O O . ALA A 1 182 ? 20.391 9.836 -0.106 1.00 95.62 182 ALA A O 1
ATOM 1477 N N . GLY A 1 183 ? 19.506 8.557 -1.723 1.00 93.38 183 GLY A N 1
ATOM 1478 C CA . GLY A 1 183 ? 18.429 9.463 -2.105 1.00 93.38 183 GLY A CA 1
ATOM 1479 C C . GLY A 1 183 ? 18.775 10.393 -3.263 1.00 93.38 183 GLY A C 1
ATOM 1480 O O . GLY A 1 183 ? 17.996 11.307 -3.539 1.00 93.38 183 GLY A O 1
ATOM 1481 N N . ASN A 1 184 ? 19.884 10.155 -3.967 1.00 93.44 184 ASN A N 1
ATOM 1482 C CA . ASN A 1 184 ? 20.187 10.869 -5.202 1.00 93.44 184 ASN A CA 1
ATOM 1483 C C . ASN A 1 184 ? 19.383 10.281 -6.358 1.00 93.44 184 ASN A C 1
ATOM 1485 O O . ASN A 1 184 ? 19.065 9.090 -6.382 1.00 93.44 184 ASN A O 1
ATOM 1489 N N . ARG A 1 185 ? 19.082 11.120 -7.352 1.00 90.25 185 ARG A N 1
ATOM 1490 C CA . ARG A 1 185 ? 18.437 10.661 -8.580 1.00 90.25 185 ARG A CA 1
ATOM 1491 C C . ARG A 1 185 ? 19.366 9.743 -9.368 1.00 90.25 185 ARG A C 1
ATOM 1493 O O . ARG A 1 185 ? 20.474 10.151 -9.712 1.00 90.25 185 ARG A O 1
ATOM 1500 N N . MET A 1 186 ? 18.882 8.557 -9.722 1.00 89.19 186 MET A N 1
ATOM 1501 C CA . MET A 1 186 ? 19.572 7.646 -10.633 1.00 89.19 186 MET A CA 1
ATOM 1502 C C . MET A 1 186 ? 18.917 7.622 -12.011 1.00 89.19 186 MET A C 1
ATOM 1504 O O . MET A 1 186 ? 17.738 7.931 -12.169 1.00 89.19 186 MET A O 1
ATOM 1508 N N . PHE A 1 187 ? 19.706 7.231 -13.005 1.00 88.06 187 PHE A N 1
ATOM 1509 C CA . PHE A 1 187 ? 19.230 6.957 -14.350 1.00 88.06 187 PHE A CA 1
ATOM 1510 C C . PHE A 1 187 ? 19.220 5.444 -14.575 1.00 88.06 187 PHE A C 1
ATOM 1512 O O . PHE A 1 187 ? 20.247 4.787 -14.408 1.00 88.06 187 PHE A O 1
ATOM 1519 N N . VAL A 1 188 ? 18.070 4.898 -14.968 1.00 87.19 188 VAL A N 1
ATOM 1520 C CA . VAL A 1 188 ? 17.902 3.473 -15.297 1.00 87.19 188 VAL A CA 1
ATOM 1521 C C . VAL A 1 188 ? 17.367 3.391 -16.711 1.00 87.19 188 VAL A C 1
ATOM 1523 O O . VAL A 1 188 ? 16.432 4.103 -17.047 1.00 87.19 188 VAL A O 1
ATOM 1526 N N . LYS A 1 189 ? 17.935 2.543 -17.565 1.00 86.50 189 LYS A N 1
ATOM 1527 C CA . LYS A 1 189 ? 17.414 2.377 -18.927 1.00 86.50 189 LYS A CA 1
ATOM 1528 C C . LYS A 1 189 ? 16.136 1.538 -18.895 1.00 86.50 189 LYS A C 1
ATOM 1530 O O . LYS A 1 189 ? 16.137 0.470 -18.286 1.00 86.50 189 LYS A O 1
ATOM 1535 N N . TYR A 1 190 ? 15.086 1.987 -19.580 1.00 84.00 190 TYR A N 1
ATOM 1536 C CA . TYR A 1 190 ? 13.784 1.304 -19.653 1.00 84.00 190 TYR A CA 1
ATOM 1537 C C . TYR A 1 190 ? 13.416 0.942 -21.093 1.00 84.00 190 TYR A C 1
ATOM 1539 O O . TYR A 1 190 ? 13.823 1.628 -22.021 1.00 84.00 190 TYR A O 1
ATOM 1547 N N . ASN A 1 191 ? 12.620 -0.100 -21.309 1.00 81.19 191 ASN A N 1
ATOM 1548 C CA . ASN A 1 191 ? 11.971 -0.339 -22.596 1.00 81.19 191 ASN A CA 1
ATOM 1549 C C . ASN A 1 191 ? 10.707 0.534 -22.741 1.00 81.19 191 ASN A C 1
ATOM 1551 O O . ASN A 1 191 ? 10.307 1.247 -21.817 1.00 81.19 191 ASN A O 1
ATOM 1555 N N . ALA A 1 192 ? 10.051 0.467 -23.902 1.00 74.88 192 ALA A N 1
ATOM 1556 C CA . ALA A 1 192 ? 8.829 1.229 -24.171 1.00 74.88 192 ALA A CA 1
ATOM 1557 C C . ALA A 1 192 ? 7.652 0.861 -23.244 1.00 74.88 192 ALA A C 1
ATOM 1559 O O . ALA A 1 192 ? 6.690 1.621 -23.157 1.00 74.88 192 ALA A O 1
ATOM 1560 N N . ASP A 1 193 ? 7.731 -0.247 -22.509 1.00 71.69 193 ASP A N 1
ATOM 1561 C CA . ASP A 1 193 ? 6.741 -0.687 -21.521 1.00 71.69 193 ASP A CA 1
ATOM 1562 C C . ASP A 1 193 ? 7.124 -0.295 -20.081 1.00 71.69 193 ASP A C 1
ATOM 1564 O O . ASP A 1 193 ? 6.463 -0.699 -19.129 1.00 71.69 193 ASP A O 1
ATOM 1568 N N . ASN A 1 194 ? 8.142 0.562 -19.918 1.00 73.12 194 ASN A N 1
ATOM 1569 C CA . ASN A 1 194 ? 8.689 1.024 -18.637 1.00 73.12 194 ASN A CA 1
ATOM 1570 C C . ASN A 1 194 ? 9.314 -0.091 -17.777 1.00 73.12 194 ASN A C 1
ATOM 1572 O O . ASN A 1 194 ? 9.408 0.049 -16.556 1.00 73.12 194 ASN A O 1
ATOM 1576 N N . TYR A 1 195 ? 9.788 -1.173 -18.399 1.00 76.31 195 TYR A N 1
ATOM 1577 C CA . TYR A 1 195 ? 10.582 -2.200 -17.725 1.00 76.31 195 TYR A CA 1
ATOM 1578 C C . TYR A 1 195 ? 12.080 -1.933 -17.891 1.00 76.31 195 TYR A C 1
ATOM 1580 O O . TYR A 1 195 ? 12.525 -1.652 -19.006 1.00 76.31 195 TYR A O 1
ATOM 1588 N N . PRO A 1 196 ? 12.876 -2.016 -16.815 1.00 80.38 196 PRO A N 1
ATOM 1589 C CA . PRO A 1 196 ? 14.324 -1.863 -16.890 1.00 80.38 196 PRO A CA 1
ATOM 1590 C C . PRO A 1 196 ? 14.973 -2.872 -17.840 1.00 80.38 196 PRO A C 1
ATOM 1592 O O . PRO A 1 196 ? 14.672 -4.059 -17.777 1.00 80.38 196 PRO A O 1
ATOM 1595 N N . VAL A 1 197 ? 15.884 -2.417 -18.703 1.00 80.38 197 VAL A N 1
ATOM 1596 C CA . VAL A 1 197 ? 16.555 -3.292 -19.692 1.00 80.38 197 VAL A CA 1
ATOM 1597 C C . VAL A 1 197 ? 17.827 -3.954 -19.156 1.00 80.38 197 VAL A C 1
ATOM 1599 O O . VAL A 1 197 ? 18.263 -4.962 -19.696 1.00 80.38 197 VAL A O 1
ATOM 1602 N N . ALA A 1 198 ? 18.436 -3.395 -18.106 1.00 79.62 198 ALA A N 1
ATOM 1603 C CA . ALA A 1 198 ? 19.625 -3.938 -17.450 1.00 79.62 198 ALA A CA 1
ATOM 1604 C C . ALA A 1 198 ? 19.754 -3.393 -16.020 1.00 79.62 198 ALA A C 1
ATOM 1606 O O . ALA A 1 198 ? 19.244 -2.315 -15.711 1.00 79.62 198 ALA A O 1
ATOM 1607 N N . GLY A 1 199 ? 20.452 -4.127 -15.148 1.00 82.44 199 GLY A N 1
ATOM 1608 C CA . GLY A 1 199 ? 20.766 -3.674 -13.785 1.00 82.44 199 GLY A CA 1
ATOM 1609 C C . GLY A 1 199 ? 19.554 -3.531 -12.857 1.00 82.44 199 GLY A C 1
ATOM 1610 O O . GLY A 1 199 ? 19.660 -2.858 -11.831 1.00 82.44 199 GLY A O 1
ATOM 1611 N N . TYR A 1 200 ? 18.417 -4.151 -13.204 1.00 84.25 200 TYR A N 1
ATOM 1612 C CA . TYR A 1 200 ? 17.156 -4.008 -12.473 1.00 84.25 200 TYR A CA 1
ATOM 1613 C C . TYR A 1 200 ? 17.285 -4.370 -10.998 1.00 84.25 200 TYR A C 1
ATOM 1615 O O . TYR A 1 200 ? 16.866 -3.596 -10.149 1.00 84.25 200 TYR A O 1
ATOM 1623 N N . GLU A 1 201 ? 17.889 -5.519 -10.695 1.00 86.19 201 GLU A N 1
ATOM 1624 C CA . GLU A 1 201 ? 18.030 -6.014 -9.324 1.00 86.19 201 GLU A CA 1
ATOM 1625 C C . GLU A 1 201 ? 18.818 -5.035 -8.453 1.00 86.19 201 GLU A C 1
ATOM 1627 O O . GLU A 1 201 ? 18.352 -4.639 -7.388 1.00 86.19 201 GLU A O 1
ATOM 1632 N N . ASN A 1 202 ? 19.976 -4.565 -8.927 1.00 88.88 202 ASN A N 1
ATOM 1633 C CA . ASN A 1 202 ? 20.783 -3.608 -8.174 1.00 88.88 202 ASN A CA 1
ATOM 1634 C C . ASN A 1 202 ? 20.045 -2.274 -7.980 1.00 88.88 202 ASN A C 1
ATOM 1636 O O . ASN A 1 202 ? 19.993 -1.751 -6.867 1.00 88.88 202 ASN A O 1
ATOM 1640 N N . ALA A 1 203 ? 19.430 -1.737 -9.037 1.00 90.25 203 ALA A N 1
ATOM 1641 C CA . ALA A 1 203 ? 18.649 -0.507 -8.942 1.00 90.25 203 ALA A CA 1
ATOM 1642 C C . ALA A 1 203 ? 17.449 -0.667 -7.987 1.00 90.25 203 ALA A C 1
ATOM 1644 O O . ALA A 1 203 ? 17.171 0.225 -7.187 1.00 90.25 203 ALA A O 1
ATOM 1645 N N . TYR A 1 204 ? 16.774 -1.821 -8.018 1.00 90.44 204 TYR A N 1
ATOM 1646 C CA . TYR A 1 204 ? 15.643 -2.133 -7.149 1.00 90.44 204 TYR A CA 1
ATOM 1647 C C . TYR A 1 204 ? 16.083 -2.196 -5.690 1.00 90.44 204 TYR A C 1
ATOM 1649 O O . TYR A 1 204 ? 15.458 -1.587 -4.830 1.00 90.44 204 TYR A O 1
ATOM 1657 N N . LEU A 1 205 ? 17.200 -2.867 -5.406 1.00 90.94 205 LEU A N 1
ATOM 1658 C CA . LEU A 1 205 ? 17.752 -2.966 -4.058 1.00 90.94 205 LEU A CA 1
ATOM 1659 C C . LEU A 1 205 ? 18.178 -1.602 -3.505 1.00 90.94 205 LEU A C 1
ATOM 1661 O O . LEU A 1 205 ? 17.955 -1.321 -2.327 1.00 90.94 205 LEU A O 1
ATOM 1665 N N . GLN A 1 206 ? 18.750 -0.733 -4.340 1.00 93.69 206 GLN A N 1
ATOM 1666 C CA . GLN A 1 206 ? 19.055 0.639 -3.938 1.00 93.69 206 GLN A CA 1
ATOM 1667 C C . GLN A 1 206 ? 17.780 1.437 -3.640 1.00 93.69 206 GLN A C 1
ATOM 1669 O O . GLN A 1 206 ? 17.700 2.098 -2.599 1.00 93.69 206 GLN A O 1
ATOM 1674 N N . TYR A 1 207 ? 16.761 1.308 -4.491 1.00 93.50 207 TYR A N 1
ATOM 1675 C CA . TYR A 1 207 ? 15.485 1.987 -4.297 1.00 93.50 207 TYR A CA 1
ATOM 1676 C C . TYR A 1 207 ? 14.695 1.449 -3.095 1.00 93.50 207 TYR A C 1
ATOM 1678 O O . TYR A 1 207 ? 14.023 2.209 -2.397 1.00 93.50 207 TYR A O 1
ATOM 1686 N N . LEU A 1 208 ? 14.831 0.161 -2.776 1.00 93.81 208 LEU A N 1
ATOM 1687 C CA . LEU A 1 208 ? 14.274 -0.452 -1.573 1.00 93.81 208 LEU A CA 1
ATOM 1688 C C . LEU A 1 208 ? 14.906 0.140 -0.306 1.00 93.81 208 LEU A C 1
ATOM 1690 O O . LEU A 1 208 ? 14.193 0.475 0.636 1.00 93.81 208 LEU A O 1
ATOM 1694 N N . VAL A 1 209 ? 16.230 0.346 -0.285 1.00 95.44 209 VAL A N 1
ATOM 1695 C CA . VAL A 1 209 ? 16.902 1.009 0.850 1.00 95.44 209 VAL A CA 1
ATOM 1696 C C . VAL A 1 209 ? 16.411 2.449 1.016 1.00 95.44 209 VAL A C 1
ATOM 1698 O O . VAL A 1 209 ? 16.139 2.873 2.141 1.00 95.44 209 VAL A O 1
ATOM 1701 N N . TYR A 1 210 ? 16.251 3.189 -0.083 1.00 95.75 210 TYR A N 1
ATOM 1702 C CA . TYR A 1 210 ? 15.645 4.522 -0.058 1.00 95.75 210 TYR A CA 1
ATOM 1703 C C . TYR A 1 210 ? 14.214 4.496 0.497 1.00 95.75 210 TYR A C 1
ATOM 1705 O O . TYR A 1 210 ? 13.878 5.272 1.394 1.00 95.75 210 TYR A O 1
ATOM 1713 N N . THR A 1 211 ? 13.392 3.570 0.002 1.00 95.88 211 THR A N 1
ATOM 1714 C CA . THR A 1 211 ? 11.995 3.396 0.416 1.00 95.88 211 THR A CA 1
ATOM 1715 C C . THR A 1 211 ? 11.908 3.103 1.908 1.00 95.88 211 THR A C 1
ATOM 1717 O O . THR A 1 211 ? 11.169 3.779 2.618 1.00 95.88 211 THR A O 1
ATOM 1720 N N . ASN A 1 212 ? 12.734 2.187 2.418 1.00 96.69 212 ASN A N 1
ATOM 1721 C CA . ASN A 1 212 ? 12.785 1.870 3.844 1.00 96.69 212 ASN A CA 1
ATOM 1722 C C . ASN A 1 212 ? 13.135 3.107 4.681 1.00 96.69 212 ASN A C 1
ATOM 1724 O O . ASN A 1 212 ? 12.463 3.368 5.675 1.00 96.69 212 ASN A O 1
ATOM 1728 N N . LYS A 1 213 ? 14.117 3.922 4.266 1.00 96.75 213 LYS A N 1
ATOM 1729 C CA . LYS A 1 213 ? 14.456 5.179 4.963 1.00 96.75 213 LYS A CA 1
ATOM 1730 C C . LYS A 1 213 ? 13.280 6.160 4.982 1.00 96.75 213 LYS A C 1
ATOM 1732 O O . LYS A 1 213 ? 12.986 6.741 6.027 1.00 96.75 213 LYS A O 1
ATOM 1737 N N . LYS A 1 214 ? 12.582 6.328 3.854 1.00 97.12 214 LYS A N 1
ATOM 1738 C CA . LYS A 1 214 ? 11.390 7.189 3.771 1.00 97.12 214 LYS A CA 1
ATOM 1739 C C . LYS A 1 214 ? 10.253 6.683 4.650 1.00 97.12 214 LYS A C 1
ATOM 1741 O O . LYS A 1 214 ? 9.672 7.472 5.390 1.00 97.12 214 LYS A O 1
ATOM 1746 N N . MET A 1 215 ? 9.993 5.379 4.647 1.00 97.94 215 MET A N 1
ATOM 1747 C CA . MET A 1 215 ? 8.968 4.772 5.494 1.00 97.94 215 MET A CA 1
ATOM 1748 C C . MET A 1 215 ? 9.315 4.860 6.981 1.00 97.94 215 MET A C 1
ATOM 1750 O O . MET A 1 215 ? 8.431 5.121 7.787 1.00 97.94 215 MET A O 1
ATOM 1754 N N . GLN A 1 216 ? 10.587 4.720 7.363 1.00 98.19 216 GLN A N 1
ATOM 1755 C CA . GLN A 1 216 ? 11.027 4.907 8.751 1.00 98.19 216 GLN A CA 1
ATOM 1756 C C . GLN A 1 216 ? 10.731 6.320 9.267 1.00 98.19 216 GLN A C 1
ATOM 1758 O O . GLN A 1 216 ? 10.213 6.485 10.377 1.00 98.19 216 GLN A O 1
ATOM 1763 N N . GLN A 1 217 ? 11.037 7.333 8.452 1.00 98.25 217 GLN A N 1
ATOM 1764 C CA . GLN A 1 217 ? 10.730 8.731 8.755 1.00 98.25 217 GLN A CA 1
ATOM 1765 C C . GLN A 1 217 ? 9.216 8.939 8.846 1.00 98.25 217 GLN A C 1
ATOM 1767 O O . GLN A 1 217 ? 8.719 9.374 9.882 1.00 98.25 217 GLN A O 1
ATOM 1772 N N . TYR A 1 218 ? 8.481 8.537 7.808 1.00 98.56 218 TYR A N 1
ATOM 1773 C CA . TYR A 1 218 ? 7.033 8.704 7.723 1.00 98.56 218 TYR A CA 1
ATOM 1774 C C . TYR A 1 218 ? 6.285 8.026 8.877 1.00 98.56 218 TYR A C 1
ATOM 1776 O O . TYR A 1 218 ? 5.468 8.671 9.523 1.00 98.56 218 TYR A O 1
ATOM 1784 N N . ILE A 1 219 ? 6.593 6.766 9.200 1.00 98.56 219 ILE A N 1
ATOM 1785 C CA . ILE A 1 219 ? 5.943 6.028 10.298 1.00 98.56 219 ILE A CA 1
ATOM 1786 C C . ILE A 1 219 ? 6.231 6.687 11.646 1.00 98.56 219 ILE A C 1
ATOM 1788 O O . ILE A 1 219 ? 5.329 6.801 12.473 1.00 98.56 219 ILE A O 1
ATOM 1792 N N . THR A 1 220 ? 7.466 7.152 11.863 1.00 98.62 220 THR A N 1
ATOM 1793 C CA . THR A 1 220 ? 7.820 7.870 13.096 1.00 98.62 220 THR A CA 1
ATOM 1794 C C . THR A 1 220 ? 6.978 9.135 13.245 1.00 98.62 220 THR A C 1
ATOM 1796 O O . THR A 1 220 ? 6.385 9.345 14.301 1.00 98.62 220 THR A O 1
ATOM 1799 N N . THR A 1 221 ? 6.876 9.942 12.187 1.00 98.56 221 THR A N 1
ATOM 1800 C CA . THR A 1 221 ? 6.075 11.171 12.199 1.00 98.56 221 THR A CA 1
ATOM 1801 C C . THR A 1 221 ? 4.580 10.881 12.294 1.00 98.56 221 THR A C 1
ATOM 1803 O O . THR A 1 221 ? 3.879 11.576 13.019 1.00 98.56 221 THR A O 1
ATOM 1806 N N . LEU A 1 222 ? 4.082 9.836 11.629 1.00 98.44 222 LEU A N 1
ATOM 1807 C CA . LEU A 1 222 ? 2.673 9.449 11.672 1.00 98.44 222 LEU A CA 1
ATOM 1808 C C . LEU A 1 222 ? 2.262 9.025 13.084 1.00 98.44 222 LEU A C 1
ATOM 1810 O O . LEU A 1 222 ? 1.272 9.535 13.596 1.00 98.44 222 LEU A O 1
ATOM 1814 N N . GLN A 1 223 ? 3.045 8.169 13.748 1.00 98.00 223 GLN A N 1
ATOM 1815 C CA . GLN A 1 223 ? 2.768 7.775 15.133 1.00 98.00 223 GLN A CA 1
ATOM 1816 C C . GLN A 1 223 ? 2.790 8.972 16.090 1.00 98.00 223 GLN A C 1
ATOM 1818 O O . GLN A 1 223 ? 1.960 9.039 16.995 1.00 98.00 223 GLN A O 1
ATOM 1823 N N . GLN A 1 224 ? 3.704 9.928 15.890 1.00 97.75 224 GLN A N 1
ATOM 1824 C CA . GLN A 1 224 ? 3.737 11.173 16.665 1.00 97.75 224 GLN A CA 1
ATOM 1825 C C . GLN A 1 224 ? 2.492 12.031 16.404 1.00 97.75 224 GLN A C 1
ATOM 1827 O O . GLN A 1 224 ? 1.836 12.456 17.354 1.00 97.75 224 GLN A O 1
ATOM 1832 N N . ALA A 1 225 ? 2.130 12.228 15.134 1.00 97.31 225 ALA A N 1
ATOM 1833 C CA . ALA A 1 225 ? 0.959 12.995 14.717 1.00 97.31 225 ALA A CA 1
ATOM 1834 C C . ALA A 1 225 ? -0.340 12.423 15.301 1.00 97.31 225 ALA A C 1
ATOM 1836 O O . ALA A 1 225 ? -1.191 13.174 15.769 1.00 97.31 225 ALA A O 1
ATOM 1837 N N . THR A 1 226 ? -0.461 11.095 15.354 1.00 96.62 226 THR A N 1
ATOM 1838 C CA . THR A 1 226 ? -1.624 10.404 15.926 1.00 96.62 226 THR A CA 1
ATOM 1839 C C . THR A 1 226 ? -1.497 10.140 17.428 1.00 96.62 226 THR A C 1
ATOM 1841 O O . THR A 1 226 ? -2.348 9.453 17.990 1.00 96.62 226 THR A O 1
ATOM 1844 N N . ARG A 1 227 ? -0.421 10.603 18.082 1.00 96.12 227 ARG A N 1
ATOM 1845 C CA . ARG A 1 227 ? -0.103 10.344 19.502 1.00 96.12 227 ARG A CA 1
ATOM 1846 C C . ARG A 1 227 ? -0.133 8.853 19.884 1.00 96.12 227 ARG A C 1
ATOM 1848 O O . ARG A 1 227 ? -0.507 8.506 20.995 1.00 96.12 227 ARG A O 1
ATOM 1855 N N . GLY A 1 228 ? 0.206 7.968 18.944 1.00 95.69 228 GLY A N 1
ATOM 1856 C CA . GLY A 1 228 ? 0.136 6.511 19.120 1.00 95.69 228 GLY A CA 1
ATOM 1857 C C . GLY A 1 228 ? -1.280 5.917 19.180 1.00 95.69 228 GLY A C 1
ATOM 1858 O O . GLY A 1 228 ? -1.417 4.724 19.415 1.00 95.69 228 GLY A O 1
ATOM 1859 N N . ASN A 1 229 ? -2.332 6.704 18.939 1.00 95.06 229 ASN A N 1
ATOM 1860 C CA . ASN A 1 229 ? -3.722 6.250 19.083 1.00 95.06 229 ASN A CA 1
ATOM 1861 C C . ASN A 1 229 ? -4.345 5.713 17.787 1.00 95.06 229 ASN A C 1
ATOM 1863 O O . ASN A 1 229 ? -5.457 5.192 17.812 1.00 95.06 229 ASN A O 1
ATOM 1867 N N . ALA A 1 230 ? -3.667 5.844 16.645 1.00 97.06 230 ALA A N 1
ATOM 1868 C CA . ALA A 1 230 ? -4.171 5.314 15.386 1.00 97.06 230 ALA A CA 1
ATOM 1869 C C . ALA A 1 230 ? -3.838 3.828 15.230 1.00 97.06 230 ALA A C 1
ATOM 1871 O O . ALA A 1 230 ? -2.724 3.394 15.519 1.00 97.06 230 ALA A O 1
ATOM 1872 N N . VAL A 1 231 ? -4.788 3.075 14.684 1.00 98.50 231 VAL A N 1
ATOM 1873 C CA . VAL A 1 231 ? -4.525 1.773 14.068 1.00 98.50 231 VAL A CA 1
ATOM 1874 C C . VAL A 1 231 ? -3.802 2.012 12.742 1.00 98.50 231 VAL A C 1
ATOM 1876 O O . VAL A 1 231 ? -4.280 2.789 11.915 1.00 98.50 231 VAL A O 1
ATOM 1879 N N . ILE A 1 232 ? -2.654 1.363 12.530 1.00 98.62 232 ILE A N 1
ATOM 1880 C CA . ILE A 1 232 ? -1.857 1.526 11.304 1.00 98.62 232 ILE A CA 1
ATOM 1881 C C . ILE A 1 232 ? -1.615 0.157 10.680 1.00 98.62 232 ILE A C 1
ATOM 1883 O O . ILE A 1 232 ? -1.058 -0.732 11.319 1.00 98.62 232 ILE A O 1
ATOM 1887 N N . LEU A 1 233 ? -1.988 0.015 9.412 1.00 98.19 233 LEU A N 1
ATOM 1888 C CA . LEU A 1 233 ? -1.735 -1.173 8.606 1.00 98.19 233 LEU A CA 1
ATOM 1889 C C . LEU A 1 233 ? -0.762 -0.804 7.478 1.00 98.19 233 LEU A C 1
ATOM 1891 O O . LEU A 1 233 ? -1.056 0.070 6.663 1.00 98.19 233 LEU A O 1
ATOM 1895 N N . LEU A 1 234 ? 0.405 -1.447 7.454 1.00 98.25 234 LEU A N 1
ATOM 1896 C CA . LEU A 1 234 ? 1.419 -1.304 6.412 1.00 98.25 234 LEU A CA 1
ATOM 1897 C C . LEU A 1 234 ? 1.511 -2.616 5.639 1.00 98.25 234 LEU A C 1
ATOM 1899 O O . LEU A 1 234 ? 1.927 -3.629 6.197 1.00 98.25 234 LEU A O 1
ATOM 1903 N N . MET A 1 235 ? 1.137 -2.585 4.363 1.00 96.81 235 MET A N 1
ATOM 1904 C CA . MET A 1 235 ? 1.075 -3.776 3.519 1.00 96.81 235 MET A CA 1
ATOM 1905 C C . MET A 1 235 ? 1.688 -3.510 2.151 1.00 96.81 235 MET A C 1
ATOM 1907 O O . MET A 1 235 ? 1.476 -2.442 1.576 1.00 96.81 235 MET A O 1
ATOM 1911 N N . GLY A 1 236 ? 2.401 -4.498 1.618 1.00 95.75 236 GLY A N 1
ATOM 1912 C CA . GLY A 1 236 ? 2.658 -4.585 0.185 1.00 95.75 236 GLY A CA 1
ATOM 1913 C C . GLY A 1 236 ? 1.502 -5.300 -0.517 1.00 95.75 236 GLY A C 1
ATOM 1914 O O . GLY A 1 236 ? 0.974 -6.307 -0.031 1.00 95.75 236 GLY A O 1
ATOM 1915 N N . ASP A 1 237 ? 1.116 -4.785 -1.676 1.00 95.00 237 ASP A N 1
ATOM 1916 C CA . ASP A 1 237 ? 0.086 -5.372 -2.527 1.00 95.00 237 ASP A CA 1
ATOM 1917 C C . ASP A 1 237 ? 0.565 -6.681 -3.165 1.00 95.00 237 ASP A C 1
ATOM 1919 O O . ASP A 1 237 ? -0.188 -7.647 -3.197 1.00 95.00 237 ASP A O 1
ATOM 1923 N N . HIS A 1 238 ? 1.812 -6.746 -3.625 1.00 93.75 238 HIS A N 1
ATOM 1924 C CA . HIS A 1 238 ? 2.436 -7.961 -4.138 1.00 93.75 238 HIS A CA 1
ATOM 1925 C C . HIS A 1 238 ? 3.955 -7.949 -3.922 1.00 93.75 238 HIS A C 1
ATOM 1927 O O . HIS A 1 238 ? 4.538 -6.976 -3.447 1.00 93.75 238 HIS A O 1
ATOM 1933 N N . GLY A 1 239 ? 4.608 -9.051 -4.284 1.00 90.25 239 GLY A N 1
ATOM 1934 C CA . GLY A 1 239 ? 6.050 -9.223 -4.155 1.00 90.25 239 GLY A CA 1
ATOM 1935 C C . GLY A 1 239 ? 6.857 -8.834 -5.394 1.00 90.25 239 GLY A C 1
ATOM 1936 O O . GLY A 1 239 ? 6.368 -8.195 -6.329 1.00 90.25 239 GLY A O 1
ATOM 1937 N N . TYR A 1 240 ? 8.132 -9.213 -5.406 1.00 85.94 240 TYR A N 1
ATOM 1938 C CA . TYR A 1 240 ? 9.077 -8.831 -6.452 1.00 85.94 240 TYR A CA 1
ATOM 1939 C C . TYR A 1 240 ? 8.897 -9.662 -7.731 1.00 85.94 240 TYR A C 1
ATOM 1941 O O . TYR A 1 240 ? 8.865 -10.892 -7.700 1.00 85.94 240 TYR A O 1
ATOM 1949 N N . ARG A 1 241 ? 8.826 -8.972 -8.877 1.00 78.94 241 ARG A N 1
ATOM 1950 C CA . ARG A 1 241 ? 8.758 -9.558 -10.223 1.00 78.94 241 ARG A CA 1
ATOM 1951 C C . ARG A 1 241 ? 10.046 -9.205 -10.975 1.00 78.94 241 ARG A C 1
ATOM 1953 O O . ARG A 1 241 ? 10.115 -8.183 -11.650 1.00 78.94 241 ARG A O 1
ATOM 1960 N N . GLY A 1 242 ? 11.094 -10.006 -10.762 1.00 67.94 242 GLY A N 1
ATOM 1961 C CA . GLY A 1 242 ? 12.408 -9.842 -11.397 1.00 67.94 242 GLY A CA 1
ATOM 1962 C C . GLY A 1 242 ? 12.399 -10.044 -12.916 1.00 67.94 242 GLY A C 1
ATOM 1963 O O . GLY A 1 242 ? 11.399 -10.466 -13.493 1.00 67.94 242 GLY A O 1
ATOM 1964 N N . LEU A 1 243 ? 13.538 -9.782 -13.572 1.00 60.00 243 LEU A N 1
ATOM 1965 C CA . LEU A 1 243 ? 13.679 -9.961 -15.027 1.00 60.00 243 LEU A CA 1
ATOM 1966 C C . LEU A 1 243 ? 13.624 -11.444 -15.448 1.00 60.00 243 LEU A C 1
ATOM 1968 O O . LEU A 1 243 ? 13.097 -11.753 -16.511 1.00 60.00 243 LEU A O 1
ATOM 1972 N N . ASN A 1 244 ? 14.079 -12.367 -14.591 1.00 55.72 244 ASN A N 1
ATOM 1973 C CA . ASN A 1 244 ? 13.974 -13.815 -14.799 1.00 55.72 244 ASN A CA 1
ATOM 1974 C C . ASN A 1 244 ? 12.844 -14.409 -13.942 1.00 55.72 244 ASN A C 1
ATOM 1976 O O . ASN A 1 244 ? 13.069 -15.022 -12.902 1.00 55.72 244 ASN A O 1
ATOM 1980 N N . CYS A 1 245 ? 11.599 -14.232 -14.393 1.00 52.38 245 CYS A N 1
ATOM 1981 C CA . CYS A 1 245 ? 10.385 -14.692 -13.701 1.00 52.38 245 CYS A CA 1
ATOM 1982 C C . CYS A 1 245 ? 10.257 -16.225 -13.543 1.00 52.38 245 CYS A C 1
ATOM 1984 O O . CYS A 1 245 ? 9.346 -16.684 -12.850 1.00 52.38 245 CYS A O 1
ATOM 1986 N N . SER A 1 246 ? 11.113 -17.027 -14.189 1.00 52.81 246 SER A N 1
ATOM 1987 C CA . SER A 1 246 ? 10.998 -18.491 -14.216 1.00 52.81 246 SER A CA 1
ATOM 1988 C C . SER A 1 246 ? 11.461 -19.179 -12.929 1.00 52.81 246 SER A C 1
ATOM 1990 O O . SER A 1 246 ? 10.931 -20.243 -12.613 1.00 52.81 246 SER A O 1
ATOM 1992 N N . TYR A 1 247 ? 12.390 -18.592 -12.165 1.00 47.66 247 TYR A N 1
ATOM 1993 C CA . TYR A 1 247 ? 13.033 -19.310 -11.058 1.00 47.66 247 TYR A CA 1
ATOM 1994 C C . TYR A 1 247 ? 12.290 -19.205 -9.715 1.00 47.66 247 TYR A C 1
ATOM 1996 O O . TYR A 1 247 ? 12.363 -20.132 -8.915 1.00 47.66 247 TYR A O 1
ATOM 2004 N N . GLU A 1 248 ? 11.507 -18.146 -9.454 1.00 63.81 248 GLU A N 1
ATOM 2005 C CA . GLU A 1 248 ? 10.895 -17.949 -8.125 1.00 63.81 248 GLU A CA 1
ATOM 2006 C C . GLU A 1 248 ? 9.497 -17.310 -8.171 1.00 63.81 248 GLU A C 1
ATOM 2008 O O . GLU A 1 248 ? 9.251 -16.267 -7.568 1.00 63.81 248 GLU A O 1
ATOM 2013 N N . LYS A 1 249 ? 8.520 -17.959 -8.827 1.00 75.38 249 LYS A N 1
ATOM 2014 C CA . LYS A 1 249 ? 7.102 -17.517 -8.824 1.00 75.38 249 LYS A CA 1
ATOM 2015 C C . LYS A 1 249 ? 6.573 -17.145 -7.429 1.00 75.38 249 LYS A C 1
ATOM 2017 O O . LYS A 1 249 ? 5.749 -16.248 -7.314 1.00 75.38 249 LYS A O 1
ATOM 2022 N N . LYS A 1 250 ? 7.073 -17.793 -6.369 1.00 82.12 250 LYS A N 1
ATOM 2023 C CA . LYS A 1 250 ? 6.734 -17.494 -4.967 1.00 82.12 250 LYS A CA 1
ATOM 2024 C C . LYS A 1 250 ? 7.095 -16.062 -4.547 1.00 82.12 250 LYS A C 1
ATOM 2026 O O . LYS A 1 250 ? 6.317 -15.445 -3.826 1.00 82.12 250 LYS A O 1
ATOM 2031 N N . MET A 1 251 ? 8.212 -15.508 -5.029 1.00 85.19 251 MET A N 1
ATOM 2032 C CA . MET A 1 251 ? 8.639 -14.144 -4.685 1.00 85.19 251 MET A CA 1
ATOM 2033 C C . MET A 1 251 ? 7.678 -13.070 -5.176 1.00 85.19 251 MET A C 1
ATOM 2035 O O . MET A 1 251 ? 7.609 -12.010 -4.567 1.00 85.19 251 MET A O 1
ATOM 2039 N N . GLN A 1 252 ? 6.902 -13.352 -6.225 1.00 88.69 252 GLN A N 1
ATOM 2040 C CA . GLN A 1 252 ? 5.885 -12.431 -6.733 1.00 88.69 252 GLN A CA 1
ATOM 2041 C C . GLN A 1 252 ? 4.719 -12.258 -5.755 1.00 88.69 252 GLN A C 1
ATOM 2043 O O . GLN A 1 252 ? 3.970 -11.292 -5.864 1.00 88.69 252 GLN A O 1
ATOM 2048 N N . PHE A 1 253 ? 4.572 -13.179 -4.800 1.00 92.31 253 PHE A N 1
ATOM 2049 C CA . PHE A 1 253 ? 3.533 -13.135 -3.780 1.00 92.31 253 PHE A CA 1
ATOM 2050 C C . PHE A 1 253 ? 4.070 -12.701 -2.415 1.00 92.31 253 PHE A C 1
ATOM 2052 O O . PHE A 1 253 ? 3.315 -12.120 -1.639 1.00 92.31 253 PHE A O 1
ATOM 2059 N N . SER A 1 254 ? 5.353 -12.945 -2.121 1.00 91.62 254 SER A N 1
ATOM 2060 C CA . SER A 1 254 ? 5.998 -12.570 -0.857 1.00 91.62 254 SER A CA 1
ATOM 2061 C C . SER A 1 254 ? 5.926 -11.064 -0.609 1.00 91.62 254 SER A C 1
ATOM 2063 O O . SER A 1 254 ? 6.481 -10.281 -1.376 1.00 91.62 254 SER A O 1
ATOM 2065 N N . THR A 1 255 ? 5.266 -10.665 0.476 1.00 92.62 255 THR A N 1
ATOM 2066 C CA . THR A 1 255 ? 4.993 -9.258 0.785 1.00 92.62 255 THR A CA 1
ATOM 2067 C C . THR A 1 255 ? 5.325 -8.926 2.236 1.00 92.62 255 THR A C 1
ATOM 2069 O O . THR A 1 255 ? 5.449 -9.812 3.080 1.00 92.62 255 THR A O 1
ATOM 2072 N N . LEU A 1 256 ? 5.465 -7.636 2.531 1.00 94.75 256 LEU A N 1
ATOM 2073 C CA . LEU A 1 256 ? 5.545 -7.135 3.896 1.00 94.75 256 LEU A CA 1
ATOM 2074 C C . LEU A 1 256 ? 4.131 -6.852 4.400 1.00 94.75 256 LEU A C 1
ATOM 2076 O O . LEU A 1 256 ? 3.442 -6.039 3.794 1.00 94.75 256 LEU A O 1
ATOM 2080 N N . ASN A 1 257 ? 3.757 -7.429 5.542 1.00 96.75 257 ASN A N 1
ATOM 2081 C CA . ASN A 1 257 ? 2.561 -7.037 6.285 1.00 96.75 257 ASN A CA 1
ATOM 2082 C C . ASN A 1 257 ? 2.927 -6.738 7.736 1.00 96.75 257 ASN A C 1
ATOM 2084 O O . ASN A 1 257 ? 3.523 -7.567 8.428 1.00 96.75 257 ASN A O 1
ATOM 2088 N N . ALA A 1 258 ? 2.552 -5.553 8.197 1.00 98.19 258 ALA A N 1
ATOM 2089 C CA . ALA A 1 258 ? 2.740 -5.130 9.570 1.00 98.19 258 ALA A CA 1
ATOM 2090 C C . ALA A 1 258 ? 1.526 -4.343 10.062 1.00 98.19 258 ALA A C 1
ATOM 2092 O O . ALA A 1 258 ? 0.998 -3.482 9.356 1.00 98.19 258 ALA A O 1
ATOM 2093 N N . VAL A 1 259 ? 1.117 -4.607 11.298 1.00 98.50 259 VAL A N 1
ATOM 2094 C CA . VAL A 1 259 ? -0.010 -3.939 11.949 1.00 98.50 259 VAL A CA 1
ATOM 2095 C C . VAL A 1 259 ? 0.440 -3.317 13.264 1.00 98.50 259 VAL A C 1
ATOM 2097 O O . VAL A 1 259 ? 1.164 -3.930 14.042 1.00 98.50 259 VAL A O 1
ATOM 2100 N N . TYR A 1 260 ? 0.019 -2.087 13.520 1.00 98.62 260 TYR A N 1
ATOM 2101 C CA . TYR A 1 260 ? 0.158 -1.423 14.807 1.00 98.62 260 TYR A CA 1
ATOM 2102 C C . TYR A 1 260 ? -1.230 -1.205 15.392 1.00 98.62 260 TYR A C 1
ATOM 2104 O O . TYR A 1 260 ? -2.069 -0.532 14.787 1.00 98.62 260 TYR A O 1
ATOM 2112 N N . LEU A 1 261 ? -1.451 -1.774 16.574 1.00 98.38 261 LEU A N 1
ATOM 2113 C CA . LEU A 1 261 ? -2.667 -1.597 17.352 1.00 98.38 261 LEU A CA 1
ATOM 2114 C C . LEU A 1 261 ? -2.315 -0.883 18.658 1.00 98.38 261 LEU A C 1
ATOM 2116 O O . LEU A 1 261 ? -1.485 -1.401 19.409 1.00 98.38 261 LEU A O 1
ATOM 2120 N N . PRO A 1 262 ? -2.973 0.244 18.991 1.00 95.81 262 PRO A N 1
ATOM 2121 C CA . PRO A 1 262 ? -2.763 0.915 20.274 1.00 95.81 262 PRO A CA 1
ATOM 2122 C C . PRO A 1 262 ? -2.976 -0.027 21.470 1.00 95.81 262 PRO A C 1
ATOM 2124 O O . PRO A 1 262 ? -2.186 -0.029 22.411 1.00 95.81 262 PRO A O 1
ATOM 2127 N N . GLY A 1 263 ? -3.994 -0.896 21.391 1.00 93.88 263 GLY A N 1
ATOM 2128 C CA . GLY A 1 263 ? -4.295 -1.914 22.405 1.00 93.88 263 GLY A CA 1
ATOM 2129 C C . GLY A 1 263 ? -3.391 -3.153 22.378 1.00 93.88 263 GLY A C 1
ATOM 2130 O O . GLY A 1 263 ? -3.536 -4.016 23.236 1.00 93.88 263 GLY A O 1
ATOM 2131 N N . LYS A 1 264 ? -2.471 -3.262 21.407 1.00 95.31 264 LYS A N 1
ATOM 2132 C CA . LYS A 1 264 ? -1.481 -4.348 21.263 1.00 95.31 264 LYS A CA 1
ATOM 2133 C C . LYS A 1 264 ? -2.046 -5.780 21.288 1.00 95.31 264 LYS A C 1
ATOM 2135 O O . LYS A 1 264 ? -1.322 -6.716 21.620 1.00 95.31 264 LYS A O 1
ATOM 2140 N N . ASN A 1 265 ? -3.316 -5.967 20.929 1.00 96.75 265 ASN A N 1
ATOM 2141 C CA . ASN A 1 265 ? -3.914 -7.294 20.814 1.00 96.75 265 ASN A CA 1
ATOM 2142 C C . ASN A 1 265 ? -3.599 -7.902 19.441 1.00 96.75 265 ASN A C 1
ATOM 2144 O O . ASN A 1 265 ? -4.257 -7.573 18.460 1.00 96.75 265 ASN A O 1
ATOM 2148 N N . TYR A 1 266 ? -2.604 -8.784 19.382 1.00 96.88 266 TYR A N 1
ATOM 2149 C CA . TYR A 1 266 ? -2.138 -9.407 18.137 1.00 96.88 266 TYR A CA 1
ATOM 2150 C C . TYR A 1 266 ? -2.402 -10.919 18.073 1.00 96.88 266 TYR A C 1
ATOM 2152 O O . TYR A 1 266 ? -1.826 -11.595 17.226 1.00 96.88 266 TYR A O 1
ATOM 2160 N N . ASN A 1 267 ? -3.238 -11.460 18.964 1.00 94.69 267 ASN A N 1
ATOM 2161 C CA . ASN A 1 267 ? -3.371 -12.908 19.178 1.00 94.69 267 ASN A CA 1
ATOM 2162 C C . ASN A 1 267 ? -3.834 -13.680 17.934 1.00 94.69 267 ASN A C 1
ATOM 2164 O O . ASN A 1 267 ? -3.428 -14.822 17.734 1.00 94.69 267 ASN A O 1
ATOM 2168 N N . ASP A 1 268 ? -4.641 -13.039 17.090 1.00 95.69 268 ASP A N 1
ATOM 2169 C CA . ASP A 1 268 ? -5.212 -13.654 15.891 1.00 95.69 268 ASP A CA 1
ATOM 2170 C C . ASP A 1 268 ? -4.308 -13.511 14.648 1.00 95.69 268 ASP A C 1
ATOM 2172 O O . ASP A 1 268 ? -4.608 -14.064 13.587 1.00 95.69 268 ASP A O 1
ATOM 2176 N N . TRP A 1 269 ? -3.178 -12.793 14.753 1.00 96.81 269 TRP A N 1
ATOM 2177 C CA . TRP A 1 269 ? -2.189 -12.710 13.676 1.00 96.81 269 TRP A CA 1
ATOM 2178 C C . TRP A 1 269 ? -1.220 -13.894 13.713 1.00 96.81 269 TRP A C 1
ATOM 2180 O O . TRP A 1 269 ? -0.420 -14.043 14.634 1.00 96.81 269 TRP A O 1
ATOM 2190 N N . TYR A 1 270 ? -1.250 -14.718 12.663 1.00 96.25 270 TYR A N 1
ATOM 2191 C CA . TYR A 1 270 ? -0.357 -15.863 12.479 1.00 96.25 270 TYR A CA 1
ATOM 2192 C C . TYR A 1 270 ? 0.693 -15.612 11.390 1.00 96.25 270 TYR A C 1
ATOM 2194 O O . TYR A 1 270 ? 0.482 -14.862 10.437 1.00 96.25 270 TYR A O 1
ATOM 2202 N N . ASN A 1 271 ? 1.835 -16.293 11.513 1.00 95.06 271 ASN A N 1
ATOM 2203 C CA . ASN A 1 271 ? 3.050 -16.017 10.739 1.00 95.06 271 ASN A CA 1
ATOM 2204 C C . ASN A 1 271 ? 2.897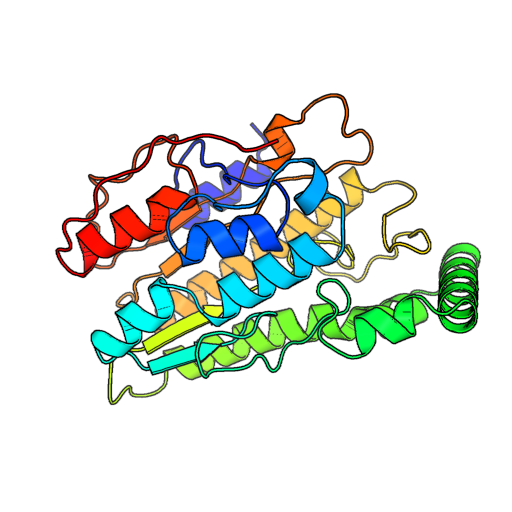 -16.124 9.214 1.00 95.06 271 ASN A C 1
ATOM 2206 O O . ASN A 1 271 ? 3.658 -15.486 8.497 1.00 95.06 271 ASN A O 1
ATOM 2210 N N . THR A 1 272 ? 1.952 -16.917 8.713 1.00 95.62 272 THR A N 1
ATOM 2211 C CA . THR A 1 272 ? 1.754 -17.188 7.277 1.00 95.62 272 THR A CA 1
ATOM 2212 C C . THR A 1 272 ? 0.461 -16.576 6.734 1.00 95.62 272 THR A C 1
ATOM 2214 O O . THR A 1 272 ? -0.099 -17.086 5.767 1.00 95.62 272 THR A O 1
ATOM 2217 N N . MET A 1 273 ? -0.065 -15.536 7.382 1.00 97.06 273 MET A N 1
ATOM 2218 C CA . MET A 1 273 ? -1.337 -14.928 6.991 1.00 97.06 273 MET A CA 1
ATOM 2219 C C . MET A 1 273 ? -1.239 -14.233 5.633 1.00 97.06 273 MET A C 1
ATOM 2221 O O . MET A 1 273 ? -0.376 -13.373 5.419 1.00 97.06 273 MET A O 1
ATOM 2225 N N . SER A 1 274 ? -2.166 -14.568 4.735 1.00 97.00 274 SER A N 1
ATOM 2226 C CA . SER A 1 274 ? -2.280 -13.916 3.433 1.00 97.00 274 SER A CA 1
ATOM 2227 C C . SER A 1 274 ? -3.052 -12.594 3.502 1.00 97.00 274 SER A C 1
ATOM 2229 O O . SER A 1 274 ? -3.809 -12.347 4.444 1.00 97.00 274 SER A O 1
ATOM 2231 N N . ASN A 1 275 ? -2.871 -11.726 2.502 1.00 97.19 275 ASN A N 1
ATOM 2232 C CA . ASN A 1 275 ? -3.481 -10.389 2.468 1.00 97.19 275 ASN A CA 1
ATOM 2233 C C . ASN A 1 275 ? -5.011 -10.405 2.639 1.00 97.19 275 ASN A C 1
ATOM 2235 O O . ASN A 1 275 ? -5.550 -9.512 3.291 1.00 97.19 275 ASN A O 1
ATOM 2239 N N . VAL A 1 276 ? -5.708 -11.413 2.104 1.00 96.88 276 VAL A N 1
ATOM 2240 C CA . VAL A 1 276 ? -7.177 -11.531 2.183 1.00 96.88 276 VAL A CA 1
ATOM 2241 C C . VAL A 1 276 ? -7.697 -11.633 3.625 1.00 96.88 276 VAL A C 1
ATOM 2243 O O . VAL A 1 276 ? -8.793 -11.155 3.915 1.00 96.88 276 VAL A O 1
ATOM 2246 N N . ASN A 1 277 ? -6.906 -12.203 4.542 1.00 98.25 277 ASN A N 1
ATOM 2247 C CA . ASN A 1 277 ? -7.288 -12.393 5.943 1.00 98.25 277 ASN A CA 1
ATOM 2248 C C . ASN A 1 277 ? -6.857 -11.231 6.856 1.00 98.25 277 ASN A C 1
ATOM 2250 O O . ASN A 1 277 ? -7.435 -11.070 7.927 1.00 98.25 277 ASN A O 1
ATOM 2254 N N . GLN A 1 278 ? -5.923 -10.369 6.430 1.00 97.62 278 GLN A N 1
ATOM 2255 C CA . GLN A 1 278 ? -5.399 -9.267 7.259 1.00 97.62 278 GLN A CA 1
ATOM 2256 C C . GLN A 1 278 ? -6.502 -8.317 7.737 1.00 97.62 278 GLN A C 1
ATOM 2258 O O . GLN A 1 278 ? -6.589 -7.995 8.921 1.00 97.62 278 GLN A O 1
ATOM 2263 N N . LEU A 1 279 ? -7.377 -7.890 6.823 1.00 98.00 279 LEU A N 1
ATOM 2264 C CA . LEU A 1 279 ? -8.492 -7.006 7.162 1.00 98.00 279 LEU A CA 1
ATOM 2265 C C . LEU A 1 279 ? -9.608 -7.741 7.914 1.00 98.00 279 LEU A C 1
ATOM 2267 O O . LEU A 1 279 ? -10.257 -7.123 8.750 1.00 98.00 279 LEU A O 1
ATOM 2271 N N . ARG A 1 280 ? -9.798 -9.050 7.691 1.00 98.25 280 ARG A N 1
ATOM 2272 C CA . ARG A 1 280 ? -10.770 -9.847 8.459 1.00 98.25 280 ARG A CA 1
ATOM 2273 C C . ARG A 1 280 ? -10.378 -9.886 9.931 1.00 98.25 280 ARG A C 1
ATOM 2275 O O . ARG A 1 280 ? -11.194 -9.565 10.789 1.00 98.25 280 ARG A O 1
ATOM 2282 N N . VAL A 1 281 ? -9.113 -10.207 10.207 1.00 98.25 281 VAL A N 1
ATOM 2283 C CA . VAL A 1 281 ? -8.574 -10.196 11.570 1.00 98.25 281 VAL A CA 1
ATOM 2284 C C . VAL A 1 281 ? -8.626 -8.790 12.155 1.00 98.25 281 VAL A C 1
ATOM 2286 O O . VAL A 1 281 ? -9.127 -8.619 13.261 1.00 98.25 281 VAL A O 1
ATOM 2289 N N . LEU A 1 282 ? -8.229 -7.766 11.392 1.00 98.12 282 LEU A N 1
ATOM 2290 C CA . LEU A 1 282 ? -8.300 -6.382 11.857 1.00 98.12 282 LEU A CA 1
ATOM 2291 C C . LEU A 1 282 ? -9.710 -5.979 12.300 1.00 98.12 282 LEU A C 1
ATOM 2293 O O . LEU A 1 282 ? -9.866 -5.396 13.371 1.00 98.12 282 LEU A O 1
ATOM 2297 N N . LEU A 1 283 ? -10.728 -6.272 11.486 1.00 98.06 283 LEU A N 1
ATOM 2298 C CA . LEU A 1 283 ? -12.105 -5.912 11.807 1.00 98.06 283 LEU A CA 1
ATOM 2299 C C . LEU A 1 283 ? -12.627 -6.691 13.019 1.00 98.06 283 LEU A C 1
ATOM 2301 O O . LEU A 1 283 ? -13.255 -6.092 13.890 1.00 98.06 283 LEU A O 1
ATOM 2305 N N . ASN A 1 284 ? -12.298 -7.980 13.133 1.00 98.00 284 ASN A N 1
ATOM 2306 C CA . ASN A 1 284 ? -12.635 -8.771 14.318 1.00 98.00 284 ASN A CA 1
ATOM 2307 C C . ASN A 1 284 ? -11.993 -8.182 15.585 1.00 98.00 284 ASN A C 1
ATOM 2309 O O . ASN A 1 284 ? -12.658 -8.035 16.607 1.00 98.00 284 ASN A O 1
ATOM 2313 N N . THR A 1 285 ? -10.720 -7.780 15.518 1.00 97.25 285 THR A N 1
ATOM 2314 C CA . THR A 1 285 ? -9.992 -7.234 16.671 1.00 97.25 285 THR A CA 1
ATOM 2315 C C . THR A 1 285 ? -10.449 -5.827 17.062 1.00 97.25 285 THR A C 1
ATOM 2317 O O . THR A 1 285 ? -10.555 -5.531 18.249 1.00 97.25 285 THR A O 1
ATOM 2320 N N . VAL A 1 286 ? -10.681 -4.939 16.090 1.00 96.31 286 VAL A N 1
ATOM 2321 C CA . VAL A 1 286 ? -10.961 -3.514 16.353 1.00 96.31 286 VAL A CA 1
ATOM 2322 C C . VAL A 1 286 ? -12.448 -3.250 16.587 1.00 96.31 286 VAL A C 1
ATOM 2324 O O . VAL A 1 286 ? -12.785 -2.419 17.426 1.00 96.31 286 VAL A O 1
ATOM 2327 N N . PHE A 1 287 ? -13.329 -3.947 15.868 1.00 96.38 287 PHE A N 1
ATOM 2328 C CA . PHE A 1 287 ? -14.776 -3.707 15.900 1.00 96.38 287 PHE A CA 1
ATOM 2329 C C . PHE A 1 287 ? -15.566 -4.841 16.569 1.00 96.38 287 PHE A C 1
ATOM 2331 O O . PHE A 1 287 ? -16.780 -4.729 16.713 1.00 96.38 287 PHE A O 1
ATOM 2338 N N . GLY A 1 288 ? -14.908 -5.926 16.997 1.00 96.06 288 GLY A N 1
ATOM 2339 C CA . GLY A 1 288 ? -15.591 -7.079 17.595 1.00 96.06 288 GLY A CA 1
ATOM 2340 C C . GLY A 1 288 ? -16.419 -7.884 16.589 1.00 96.06 288 GLY A C 1
ATOM 2341 O O . GLY A 1 288 ? -17.331 -8.615 16.981 1.00 96.06 288 GLY A O 1
ATOM 2342 N N . GLU A 1 289 ? -16.121 -7.735 15.297 1.00 97.00 289 GLU A N 1
ATOM 2343 C CA . GLU A 1 289 ? -16.763 -8.501 14.235 1.00 97.00 289 GLU A CA 1
ATOM 2344 C C . GLU A 1 289 ? -16.491 -10.006 14.371 1.00 97.00 289 GLU A C 1
ATOM 2346 O O . GLU A 1 289 ? -15.557 -10.452 15.041 1.00 97.00 289 GLU A O 1
ATOM 2351 N N . LYS A 1 290 ? -17.328 -10.811 13.712 1.00 96.25 290 LYS A N 1
ATOM 2352 C CA . LYS A 1 290 ? -17.214 -12.280 13.690 1.00 96.25 290 LYS A CA 1
ATOM 2353 C C . LYS A 1 290 ? -17.021 -12.799 12.270 1.00 96.25 290 LYS A C 1
ATOM 2355 O O . LYS A 1 290 ? -17.696 -13.727 11.827 1.00 96.25 290 LYS A O 1
ATOM 2360 N N . ILE A 1 291 ? -16.113 -12.170 11.531 1.00 96.88 291 ILE A N 1
ATOM 2361 C CA . ILE A 1 291 ? -15.800 -12.544 10.154 1.00 96.88 291 ILE A CA 1
ATOM 2362 C C . ILE A 1 291 ? -14.925 -13.800 10.185 1.00 96.88 291 ILE A C 1
ATOM 2364 O O . ILE A 1 291 ? -13.801 -13.771 10.685 1.00 96.88 291 ILE A O 1
ATOM 2368 N N . GLY A 1 292 ? -15.427 -14.911 9.640 1.00 97.38 292 GLY A N 1
ATOM 2369 C CA . GLY A 1 292 ? -14.649 -16.147 9.512 1.00 97.38 292 GLY A CA 1
ATOM 2370 C C . GLY A 1 292 ? -13.444 -15.970 8.584 1.00 97.38 292 GLY A C 1
ATOM 2371 O O . GLY A 1 292 ? -13.518 -15.218 7.612 1.00 97.38 292 GLY A O 1
ATOM 2372 N N . MET A 1 293 ? -12.333 -16.651 8.862 1.00 97.38 293 MET A N 1
ATOM 2373 C CA . MET A 1 293 ? -11.175 -16.652 7.959 1.00 97.38 293 MET A CA 1
ATOM 2374 C C . MET A 1 293 ? -11.469 -17.472 6.702 1.00 97.38 293 MET A C 1
ATOM 2376 O O . MET A 1 293 ? -12.194 -18.467 6.754 1.00 97.38 293 MET A O 1
ATOM 2380 N N . VAL A 1 294 ? -10.875 -17.079 5.576 1.00 96.81 294 VAL A N 1
ATOM 2381 C CA . VAL A 1 294 ? -10.852 -17.910 4.364 1.00 96.81 294 VAL A CA 1
ATOM 2382 C C . VAL A 1 294 ? -9.538 -18.676 4.289 1.00 96.81 294 VAL A C 1
ATOM 2384 O O . VAL A 1 294 ? -8.537 -18.278 4.883 1.00 96.81 294 VAL A O 1
ATOM 2387 N N . LYS A 1 295 ? -9.522 -19.787 3.549 1.00 96.94 295 LYS A N 1
ATOM 2388 C CA . LYS A 1 295 ? -8.297 -20.566 3.345 1.00 96.94 295 LYS A CA 1
ATOM 2389 C C . LYS A 1 295 ? -7.230 -19.690 2.682 1.00 96.94 295 LYS A C 1
ATOM 2391 O O . LYS A 1 295 ? -7.467 -19.150 1.599 1.00 96.94 295 LYS A O 1
ATOM 2396 N N . ASP A 1 296 ? -6.062 -19.561 3.307 1.00 96.12 296 ASP A N 1
ATOM 2397 C CA . ASP A 1 296 ? -4.948 -18.848 2.688 1.00 96.12 296 ASP A CA 1
ATOM 2398 C C . ASP A 1 296 ? -4.415 -19.616 1.468 1.00 96.12 296 ASP A C 1
ATOM 2400 O O . ASP A 1 296 ? -4.341 -20.850 1.457 1.00 96.12 296 ASP A O 1
ATOM 2404 N N . GLY A 1 297 ? -4.053 -18.875 0.427 1.00 92.81 297 GLY A N 1
ATOM 2405 C CA . GLY A 1 297 ? -3.617 -19.434 -0.842 1.00 92.81 297 GLY A CA 1
ATOM 2406 C C . GLY A 1 297 ? -3.280 -18.359 -1.868 1.00 92.81 297 GLY A C 1
ATOM 2407 O O . GLY A 1 297 ? -3.686 -17.201 -1.750 1.00 92.81 297 GLY A O 1
ATOM 2408 N N . VAL A 1 298 ? -2.506 -18.763 -2.873 1.00 91.25 298 VAL A N 1
ATOM 2409 C CA . VAL A 1 298 ? -2.139 -17.927 -4.021 1.00 91.25 298 VAL A CA 1
ATOM 2410 C C . VAL A 1 298 ? -2.937 -18.348 -5.250 1.00 91.25 298 VAL A C 1
ATOM 2412 O O . VAL A 1 298 ? -3.212 -19.534 -5.439 1.00 91.25 298 VAL A O 1
ATOM 2415 N N . VAL A 1 299 ? -3.280 -17.379 -6.091 1.00 87.75 299 VAL A N 1
ATOM 2416 C CA . VAL A 1 299 ? -3.930 -17.583 -7.388 1.00 87.75 299 VAL A CA 1
ATOM 2417 C C . VAL A 1 299 ? -2.917 -17.280 -8.494 1.00 87.75 299 VAL A C 1
ATOM 2419 O O . VAL A 1 299 ? -2.271 -16.231 -8.467 1.00 87.75 299 VAL A O 1
ATOM 2422 N N . PHE A 1 300 ? -2.761 -18.224 -9.429 1.00 75.50 300 PHE A N 1
ATOM 2423 C CA . PHE A 1 300 ? -1.799 -18.179 -10.540 1.00 75.50 300 PHE A CA 1
ATOM 2424 C C . PHE A 1 300 ? -2.443 -17.845 -11.879 1.00 75.50 300 PHE A C 1
ATOM 2426 O O . PHE A 1 300 ? -3.523 -18.413 -12.164 1.00 75.50 300 PHE A O 1
#

Radius of gyration: 19.43 Å; chains: 1; bounding box: 44×38×56 Å